Protein AF-A0A7Y6D340-F1 (afdb_monomer)

Mean predicted aligned error: 13.36 Å

pLDDT: mean 81.67, std 17.29, range [33.38, 96.62]

Secondary structure (DSSP, 8-state):
---PPPPPPPHHHHHHHHHHS---------GGGGT-B-TT-PEEPTTT--EE-GGGEEE-TTSSEEEEEHHHHHHHHHHHHH---HHHHHHHHHHTTTS-TTT-----SS---PEEEE-TTT-SSTT---STTEEEEE-HHHHHHHHHTTT-HHHHHHHHHHHHHHHHHHHHHHHTSTT-TTPPP-------S---------

Sequence (202 aa):
MHQHDPIPLCKSHTAQYNDTGAMRVIVPRYKHASLVRDADGNKQCTTCRQWLPVDKFGKGGSGGLASRCLQCANDASRARKFGITRETYDALLSLQGGVCWLCKQLPNFGRNSLSVDHDHNCCADKYKTCGGCIRGLLCGSCNLALGQFDHNPERLEAAFKYLVEGVPHILAYLQSRADVAALPTRDGDTRDLLTPFSSGDV

Solvent-accessible surface area (backbone atoms only — not comparable to full-atom values): 12437 Å² total; per-residue (Å²): 134,86,82,73,77,79,79,80,71,53,75,73,50,47,51,38,30,76,75,66,76,50,77,72,85,81,71,76,81,61,79,58,61,65,72,47,58,55,98,86,62,20,34,46,18,76,75,83,64,48,73,36,58,62,86,50,32,46,82,26,97,85,79,45,69,32,57,42,30,48,64,66,49,49,38,57,50,38,33,70,30,37,50,36,54,60,67,56,50,54,49,52,36,56,77,46,72,63,24,16,68,81,81,65,41,63,50,63,84,98,39,94,58,60,43,83,41,61,51,65,85,77,34,94,48,79,77,40,43,83,43,84,44,58,75,48,41,23,25,69,68,60,52,49,51,44,55,76,44,67,72,37,66,69,53,50,51,51,51,51,47,45,70,72,43,43,62,62,55,49,50,55,53,44,50,72,32,87,93,42,65,79,68,82,79,86,80,80,80,81,71,75,89,72,73,74,84,77,84,73,91,128

Nearest PDB structures (foldseek):
  2qnc-assembly1_B  TM=5.373E-01  e=2.291E-04  Tequatrovirus T4
  2qnf-assembly1_B  TM=5.107E-01  e=4.762E-04  Tequatrovirus T4
  5jut-assembly1_SB  TM=4.070E-01  e=6.857E+00  Saccharomyces cerevisiae
  8bsj-assembly1_SY  TM=3.766E-01  e=9.562E+00  Giardia duodenalis

Structure (mmCIF, N/CA/C/O backbone):
data_AF-A0A7Y6D340-F1
#
_entry.id   AF-A0A7Y6D340-F1
#
loop_
_atom_site.group_PDB
_atom_site.id
_atom_site.type_symbol
_atom_site.label_atom_id
_atom_site.label_alt_id
_atom_site.label_comp_id
_atom_site.label_asym_id
_atom_site.label_entity_id
_atom_site.label_seq_id
_atom_site.pdbx_PDB_ins_code
_atom_site.Cartn_x
_atom_site.Cartn_y
_atom_site.Cartn_z
_atom_site.occupancy
_atom_site.B_iso_or_equiv
_atom_site.auth_seq_id
_atom_site.auth_comp_id
_atom_site.auth_asym_id
_atom_site.auth_atom_id
_atom_site.pdbx_PDB_model_num
ATOM 1 N N . MET A 1 1 ? 56.051 8.577 -40.655 1.00 42.31 1 MET A N 1
ATOM 2 C CA . MET A 1 1 ? 55.244 8.695 -39.420 1.00 42.31 1 MET A CA 1
ATOM 3 C C . MET A 1 1 ? 54.220 9.791 -39.664 1.00 42.31 1 MET A C 1
ATOM 5 O O . MET A 1 1 ? 54.594 10.954 -39.644 1.00 42.31 1 MET A O 1
ATOM 9 N N . HIS A 1 2 ? 52.982 9.444 -40.020 1.00 46.50 2 HIS A N 1
ATOM 10 C CA . HIS A 1 2 ? 51.939 10.453 -40.220 1.00 46.50 2 HIS A CA 1
ATOM 11 C C . HIS A 1 2 ? 51.430 10.906 -38.850 1.00 46.50 2 HIS A C 1
ATOM 13 O O . HIS A 1 2 ? 50.844 10.117 -38.111 1.00 46.50 2 HIS A O 1
ATOM 19 N N . GLN A 1 3 ? 51.719 12.156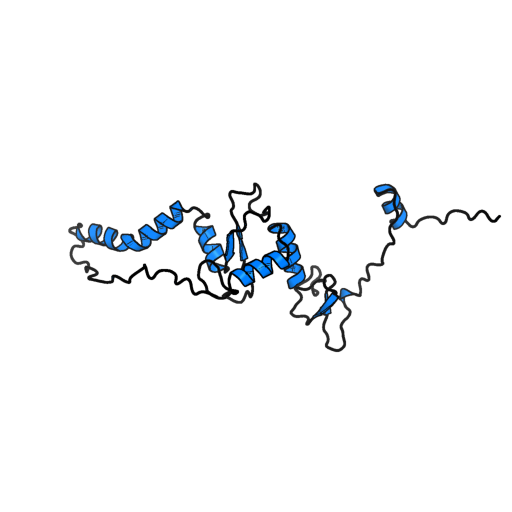 -38.491 1.00 48.75 3 GLN A N 1
ATOM 20 C CA . GLN A 1 3 ? 51.055 12.835 -37.385 1.00 48.75 3 GLN A CA 1
ATOM 21 C C . GLN A 1 3 ? 49.623 13.113 -37.841 1.00 48.75 3 GLN A C 1
ATOM 23 O O . GLN A 1 3 ? 49.405 13.875 -38.779 1.00 48.75 3 GLN A O 1
ATOM 28 N N . HIS A 1 4 ? 48.660 12.418 -37.246 1.00 49.59 4 HIS A N 1
ATOM 29 C CA . HIS A 1 4 ? 47.253 12.733 -37.439 1.00 49.59 4 HIS A CA 1
ATOM 30 C C . HIS A 1 4 ? 46.899 13.897 -36.519 1.00 49.59 4 HIS A C 1
ATOM 32 O O . HIS A 1 4 ? 47.060 13.785 -35.302 1.00 49.59 4 HIS A O 1
ATOM 38 N N . ASP A 1 5 ? 46.414 14.994 -37.097 1.00 53.62 5 ASP A N 1
ATOM 39 C CA . ASP A 1 5 ? 45.811 16.073 -36.323 1.00 53.62 5 ASP A CA 1
ATOM 40 C C . ASP A 1 5 ? 44.623 15.527 -35.511 1.00 53.62 5 ASP A C 1
ATOM 42 O O . ASP A 1 5 ? 43.840 14.713 -36.024 1.00 53.62 5 ASP A O 1
ATOM 46 N N . PRO A 1 6 ? 44.469 15.935 -34.239 1.00 64.06 6 PRO A N 1
ATOM 47 C CA . PRO A 1 6 ? 43.383 15.455 -33.404 1.00 64.06 6 PRO A CA 1
ATOM 48 C C . PRO A 1 6 ? 42.044 15.894 -33.998 1.00 64.06 6 PRO A C 1
ATOM 50 O O . PRO A 1 6 ? 41.782 17.081 -34.191 1.00 64.06 6 PRO A O 1
ATOM 53 N N . ILE A 1 7 ? 41.181 14.915 -34.275 1.00 69.88 7 ILE A N 1
ATOM 54 C CA . ILE A 1 7 ? 39.829 15.158 -34.778 1.00 69.88 7 ILE A CA 1
ATOM 55 C C . ILE A 1 7 ? 39.089 16.040 -33.756 1.00 69.88 7 ILE A C 1
ATOM 57 O O . ILE A 1 7 ? 38.980 15.648 -32.588 1.00 69.88 7 ILE A O 1
ATOM 61 N N . PRO A 1 8 ? 38.566 17.214 -34.155 1.00 75.94 8 PRO A N 1
ATOM 62 C CA . PRO A 1 8 ? 37.882 18.108 -33.233 1.00 75.94 8 PRO A CA 1
ATOM 63 C C . PRO A 1 8 ? 36.620 17.450 -32.662 1.00 75.94 8 PRO A C 1
ATOM 65 O O . PRO A 1 8 ? 35.812 16.860 -33.385 1.00 75.94 8 PRO A O 1
ATOM 68 N N . LEU A 1 9 ? 36.442 17.558 -31.341 1.00 76.31 9 LEU A N 1
ATOM 69 C CA . LEU A 1 9 ? 35.289 16.994 -30.642 1.00 76.31 9 LEU A CA 1
ATOM 70 C C . LEU A 1 9 ? 33.998 17.737 -31.010 1.00 76.31 9 LEU A C 1
ATOM 72 O O . LEU A 1 9 ? 33.969 18.960 -31.142 1.00 76.31 9 LEU A O 1
ATOM 76 N N . CYS A 1 10 ? 32.890 16.999 -31.115 1.00 78.94 10 CYS A N 1
ATOM 77 C CA . CYS A 1 10 ? 31.569 17.613 -31.219 1.00 78.94 10 CYS A CA 1
ATOM 78 C C . CYS A 1 10 ? 31.161 18.246 -29.876 1.00 78.94 10 CYS A C 1
ATOM 80 O O . CYS A 1 10 ? 31.586 17.789 -28.814 1.00 78.94 10 CYS A O 1
ATOM 82 N N . LYS A 1 11 ? 30.258 19.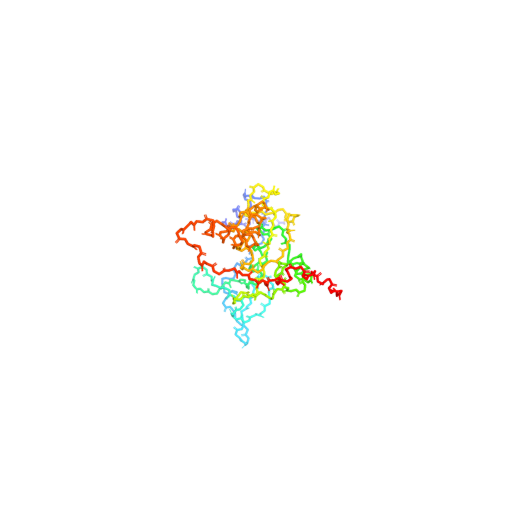239 -29.907 1.00 78.25 11 LYS A N 1
ATOM 83 C CA . LYS A 1 11 ? 29.812 19.993 -28.713 1.00 78.25 11 LYS A CA 1
ATOM 84 C C . LYS A 1 11 ? 29.424 19.097 -27.526 1.00 78.25 11 LYS A C 1
ATOM 86 O O . LYS A 1 11 ? 29.726 19.419 -26.382 1.00 78.25 11 LYS A O 1
ATOM 91 N N . SER A 1 12 ? 28.770 17.965 -27.793 1.00 72.81 12 SER A N 1
ATOM 92 C CA . SER A 1 12 ? 28.327 17.021 -26.762 1.00 72.81 12 SER A CA 1
ATOM 93 C C . SER A 1 12 ? 29.470 16.215 -26.133 1.00 72.81 12 SER A C 1
ATOM 95 O O . SER A 1 12 ? 29.398 15.916 -24.945 1.00 72.81 12 SER A O 1
ATOM 97 N N . HIS A 1 13 ? 30.519 15.878 -26.891 1.00 80.19 13 HIS A N 1
ATOM 98 C CA . HIS A 1 13 ? 31.716 15.226 -26.347 1.00 80.19 13 HIS A CA 1
ATOM 99 C C . HIS A 1 13 ? 32.632 16.230 -25.635 1.00 80.19 13 HIS A C 1
ATOM 101 O O . HIS A 1 13 ? 33.165 15.899 -24.580 1.00 80.19 13 HIS A O 1
ATOM 107 N N . THR A 1 14 ? 32.736 17.474 -26.124 1.00 82.38 14 THR A N 1
ATOM 108 C CA . THR A 1 14 ? 33.441 18.561 -25.419 1.00 82.38 14 THR A CA 1
ATOM 109 C C . THR A 1 14 ? 32.833 18.814 -24.039 1.00 82.38 14 THR A C 1
ATOM 111 O O . THR A 1 14 ? 33.558 18.902 -23.054 1.00 82.38 14 THR A O 1
ATOM 114 N N . ALA A 1 15 ? 31.500 18.865 -23.941 1.00 78.94 15 ALA A N 1
ATOM 115 C CA . ALA A 1 15 ? 30.812 19.047 -22.665 1.00 78.94 15 ALA A CA 1
ATOM 116 C C . ALA A 1 15 ? 31.077 17.895 -21.676 1.00 78.94 15 ALA A C 1
ATOM 118 O O . ALA A 1 15 ? 31.346 18.152 -20.510 1.00 78.94 15 ALA A O 1
ATOM 119 N N . GLN A 1 16 ? 31.060 16.636 -22.135 1.00 76.94 16 GLN A N 1
ATOM 120 C CA . GLN A 1 16 ? 31.371 15.479 -21.279 1.00 76.94 16 GLN A CA 1
ATOM 121 C C . GLN A 1 16 ? 32.813 15.490 -20.771 1.00 76.94 16 GLN A C 1
ATOM 123 O O . GLN A 1 16 ? 33.061 15.194 -19.601 1.00 76.94 16 GLN A O 1
ATOM 128 N N . TYR A 1 17 ? 33.753 15.828 -21.655 1.00 79.75 17 TYR A N 1
ATOM 129 C CA . TYR A 1 17 ? 35.166 15.898 -21.312 1.00 79.75 17 TYR A CA 1
ATOM 130 C C . TYR A 1 17 ? 35.438 17.001 -20.284 1.00 79.75 17 TYR A C 1
ATOM 132 O O . TYR A 1 17 ? 36.124 16.753 -19.298 1.00 79.75 17 TYR A O 1
ATOM 140 N N . ASN A 1 18 ? 34.838 18.180 -20.460 1.00 81.50 18 ASN A N 1
ATOM 141 C CA . ASN A 1 18 ? 35.004 19.299 -19.530 1.00 81.50 18 ASN A CA 1
ATOM 142 C C . ASN A 1 18 ? 34.413 19.020 -18.139 1.00 81.50 18 ASN A C 1
ATOM 144 O O . ASN A 1 18 ? 34.919 19.546 -17.155 1.00 81.50 18 ASN A O 1
ATOM 148 N N . ASP A 1 19 ? 33.353 18.214 -18.060 1.00 72.94 19 ASP A N 1
ATOM 149 C CA . ASP A 1 19 ? 32.649 17.928 -16.805 1.00 72.94 19 ASP A CA 1
ATOM 150 C C . ASP A 1 19 ? 33.276 16.760 -16.021 1.00 72.94 19 ASP A C 1
ATOM 15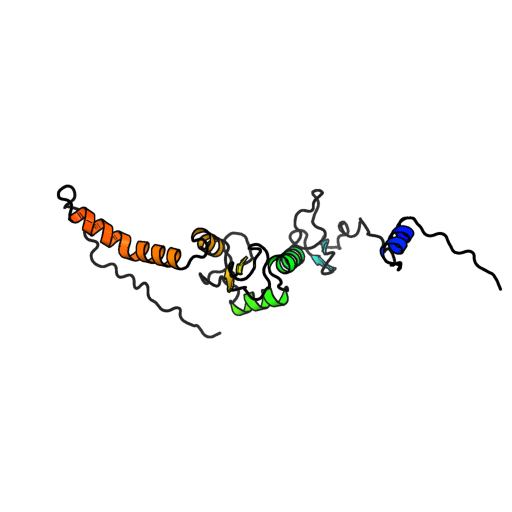2 O O . ASP A 1 19 ? 33.278 16.750 -14.795 1.00 72.94 19 ASP A O 1
ATOM 156 N N . THR A 1 20 ? 33.830 15.757 -16.715 1.00 75.75 20 THR A N 1
ATOM 157 C CA . THR A 1 20 ? 34.248 14.493 -16.072 1.00 75.75 20 THR A CA 1
ATOM 158 C C . THR A 1 20 ? 35.662 14.024 -16.411 1.00 75.75 20 THR A C 1
ATOM 160 O O . THR A 1 20 ? 36.100 12.999 -15.892 1.00 75.75 20 THR A O 1
ATOM 163 N N . GLY A 1 21 ? 36.377 14.716 -17.304 1.00 79.12 21 GLY A N 1
ATOM 164 C CA . GLY A 1 21 ? 37.696 14.304 -17.801 1.00 79.12 21 GLY A CA 1
ATOM 165 C C . GLY A 1 21 ? 37.688 13.033 -18.663 1.00 79.12 21 GLY A C 1
ATOM 166 O O . GLY A 1 21 ? 38.733 12.619 -19.160 1.00 79.12 21 GLY A O 1
ATOM 167 N N . ALA A 1 22 ? 36.524 12.410 -18.869 1.00 73.44 22 ALA A N 1
ATOM 168 C CA . ALA A 1 22 ? 36.370 11.168 -19.611 1.00 73.44 22 ALA A CA 1
ATOM 169 C C . ALA A 1 22 ? 35.216 11.276 -20.612 1.00 73.44 22 ALA A C 1
ATOM 171 O O . ALA A 1 22 ? 34.107 11.692 -20.284 1.00 73.44 22 ALA A O 1
ATOM 172 N N . MET A 1 23 ? 35.458 10.855 -21.852 1.00 74.75 23 MET A N 1
ATOM 173 C CA . MET A 1 23 ? 34.407 10.766 -22.863 1.00 74.75 23 MET A CA 1
ATOM 174 C C . MET A 1 23 ? 33.753 9.392 -22.812 1.00 74.75 23 MET A C 1
ATOM 176 O O . MET A 1 23 ? 34.432 8.366 -22.795 1.00 74.75 23 MET A O 1
ATOM 180 N N . ARG A 1 24 ? 32.421 9.362 -22.826 1.00 73.06 24 ARG A N 1
ATOM 181 C CA . ARG A 1 24 ? 31.653 8.127 -22.990 1.00 73.06 24 ARG A CA 1
ATOM 182 C C . ARG A 1 24 ? 31.045 8.117 -24.382 1.00 73.06 24 ARG A C 1
ATOM 184 O O . ARG A 1 24 ? 30.676 9.161 -24.916 1.00 73.06 24 ARG A O 1
ATOM 191 N N . VAL A 1 25 ? 30.902 6.926 -24.959 1.00 72.62 25 VAL A N 1
ATOM 192 C CA . VAL A 1 25 ? 30.186 6.762 -26.227 1.00 72.62 25 VAL A CA 1
ATOM 193 C C . VAL A 1 25 ? 28.770 7.308 -26.047 1.00 72.62 25 VAL A C 1
ATOM 195 O O . VAL A 1 25 ? 27.994 6.788 -25.241 1.00 72.62 25 VAL A O 1
ATOM 198 N N . ILE A 1 26 ? 28.425 8.360 -26.794 1.00 64.19 26 ILE A N 1
ATOM 199 C CA . ILE A 1 26 ? 27.040 8.816 -26.886 1.00 64.19 26 ILE A CA 1
ATOM 200 C C . ILE A 1 26 ? 26.282 7.754 -27.670 1.00 64.19 26 ILE A C 1
ATOM 202 O O . ILE A 1 26 ? 26.289 7.737 -28.898 1.00 64.19 26 ILE A O 1
ATOM 206 N N . VAL A 1 27 ? 25.616 6.857 -26.949 1.00 57.75 27 VAL A N 1
ATOM 207 C CA . VAL A 1 27 ? 24.646 5.952 -27.557 1.00 57.75 27 VAL A CA 1
ATOM 208 C C . VAL A 1 27 ? 23.474 6.824 -28.015 1.00 57.75 27 VAL A C 1
ATOM 210 O O . VAL A 1 27 ? 22.870 7.494 -27.166 1.00 57.75 27 VAL A O 1
ATOM 213 N N . PRO A 1 28 ? 23.146 6.881 -29.322 1.00 53.62 28 PRO A N 1
ATOM 214 C CA . PRO A 1 28 ? 22.028 7.680 -29.791 1.00 53.62 28 PRO A CA 1
ATOM 215 C C . PRO A 1 28 ? 20.782 7.290 -29.002 1.00 53.62 28 PRO A C 1
ATOM 217 O O . PRO A 1 28 ? 20.384 6.123 -28.979 1.00 53.62 28 PRO A O 1
ATOM 220 N N . ARG A 1 29 ? 20.147 8.259 -28.335 1.00 52.31 29 ARG A N 1
ATOM 221 C CA . ARG A 1 29 ? 18.792 8.049 -27.825 1.00 52.31 29 ARG A CA 1
ATOM 222 C C . ARG A 1 29 ? 17.899 7.887 -29.047 1.00 52.31 29 ARG A C 1
ATOM 224 O O . ARG A 1 29 ? 17.456 8.878 -29.623 1.00 52.31 29 ARG A O 1
ATOM 231 N N . TYR A 1 30 ? 17.649 6.645 -29.453 1.00 50.03 30 TYR A N 1
ATOM 232 C CA . TYR A 1 30 ? 16.683 6.334 -30.497 1.00 50.03 30 TYR A CA 1
ATOM 233 C C . TYR A 1 30 ? 15.303 6.778 -30.012 1.00 50.03 30 TYR A C 1
ATOM 235 O O . TYR A 1 30 ? 14.603 6.039 -29.319 1.00 50.03 30 TYR A O 1
ATOM 243 N N . LYS A 1 31 ? 14.904 8.004 -30.378 1.00 51.41 31 LYS A N 1
ATOM 244 C CA . LYS A 1 31 ? 13.569 8.557 -30.092 1.00 51.41 31 LYS A CA 1
ATOM 245 C C . LYS A 1 31 ? 12.463 7.577 -30.525 1.00 51.41 31 LYS A C 1
ATOM 247 O O . LYS A 1 31 ? 11.437 7.467 -29.857 1.00 51.41 31 LYS A O 1
ATOM 252 N N . HIS A 1 32 ? 12.727 6.790 -31.572 1.00 55.00 32 HIS A N 1
ATOM 253 C CA . HIS A 1 32 ? 11.804 5.817 -32.151 1.00 55.00 32 HIS A CA 1
ATOM 254 C C . HIS A 1 32 ? 11.701 4.477 -31.413 1.00 55.00 32 HIS A C 1
ATOM 256 O O . HIS A 1 32 ? 10.689 3.811 -31.588 1.00 55.00 32 HIS A O 1
ATOM 262 N N . ALA A 1 33 ? 12.646 4.089 -30.542 1.00 57.56 33 ALA A N 1
ATOM 263 C CA . ALA A 1 33 ? 12.583 2.800 -29.827 1.00 57.56 33 ALA A CA 1
ATOM 264 C C . ALA A 1 33 ? 11.314 2.667 -28.961 1.00 57.56 33 ALA A C 1
ATOM 266 O O . ALA A 1 33 ? 10.818 1.576 -28.701 1.00 57.56 33 ALA A O 1
ATOM 267 N N . SER A 1 34 ? 10.741 3.801 -28.545 1.00 64.50 34 SER A N 1
ATOM 268 C CA . SER A 1 34 ? 9.476 3.833 -27.813 1.00 64.50 34 SER A CA 1
ATOM 269 C C . SER A 1 34 ? 8.233 3.600 -28.695 1.00 64.50 34 SER A C 1
ATOM 271 O O . SER A 1 34 ? 7.196 3.173 -28.173 1.00 64.50 34 SER A O 1
ATOM 273 N N . LEU A 1 35 ? 8.335 3.840 -30.006 1.00 72.38 35 LEU A N 1
ATOM 274 C CA . LEU A 1 35 ? 7.263 3.707 -30.997 1.00 72.38 35 LEU A CA 1
ATOM 275 C C . LEU A 1 35 ? 7.241 2.334 -31.676 1.00 72.38 35 LEU A C 1
ATOM 277 O O . LEU A 1 35 ? 6.193 1.945 -32.177 1.00 72.38 35 LEU A O 1
ATOM 281 N N . VAL A 1 36 ? 8.350 1.591 -31.643 1.00 79.62 36 VAL A N 1
ATOM 282 C CA . VAL A 1 36 ? 8.416 0.239 -32.217 1.00 79.62 36 VAL A CA 1
ATOM 283 C C . VAL A 1 36 ? 7.408 -0.685 -31.526 1.00 79.62 36 VAL A C 1
ATOM 285 O O . VAL A 1 36 ? 7.195 -0.596 -30.307 1.00 79.62 36 VAL A O 1
ATOM 288 N N . ARG A 1 37 ? 6.771 -1.542 -32.326 1.00 90.38 37 ARG A N 1
ATOM 289 C CA . ARG A 1 37 ? 5.880 -2.623 -31.904 1.00 90.38 37 ARG A CA 1
ATOM 290 C C . ARG A 1 37 ? 6.337 -3.937 -32.536 1.00 90.38 37 ARG A C 1
ATOM 292 O O . ARG A 1 37 ? 6.946 -3.893 -33.604 1.00 90.38 37 ARG A O 1
ATOM 299 N N . ASP A 1 38 ? 6.094 -5.058 -31.865 1.00 92.12 38 ASP A N 1
ATOM 300 C CA . ASP A 1 38 ? 6.291 -6.385 -32.459 1.00 92.12 38 ASP A CA 1
ATOM 301 C C . ASP A 1 38 ? 5.096 -6.774 -33.353 1.00 92.12 38 ASP A C 1
ATOM 303 O O . ASP A 1 38 ? 4.197 -5.962 -33.592 1.00 92.12 38 ASP A O 1
ATOM 307 N N . ALA A 1 39 ? 5.105 -8.007 -33.867 1.00 93.56 39 ALA A N 1
ATOM 308 C CA . ALA A 1 39 ? 4.052 -8.530 -34.739 1.00 93.56 39 ALA A CA 1
ATOM 309 C C . ALA A 1 39 ? 2.663 -8.537 -34.074 1.00 93.56 39 ALA A C 1
ATOM 311 O O . ALA A 1 39 ? 1.659 -8.361 -34.761 1.00 93.56 39 ALA A O 1
ATOM 312 N N . ASP A 1 40 ? 2.615 -8.664 -32.747 1.00 93.62 40 ASP A N 1
ATOM 313 C CA . ASP A 1 40 ? 1.382 -8.714 -31.959 1.00 93.62 40 ASP A CA 1
ATOM 314 C C . ASP A 1 40 ? 0.928 -7.317 -31.494 1.00 93.62 40 ASP A C 1
ATOM 316 O O . ASP A 1 40 ? -0.049 -7.170 -30.758 1.00 93.62 40 ASP A O 1
ATOM 320 N N . GLY A 1 41 ? 1.638 -6.258 -31.898 1.00 92.81 41 GLY A N 1
ATOM 321 C CA . GLY A 1 41 ? 1.348 -4.890 -31.474 1.00 92.81 41 GLY A CA 1
ATOM 322 C C . GLY A 1 41 ? 1.806 -4.575 -30.046 1.00 92.81 41 GLY A C 1
ATOM 323 O O . GLY A 1 41 ? 1.466 -3.514 -29.509 1.00 92.81 41 GLY A O 1
ATOM 324 N N . ASN A 1 42 ? 2.602 -5.445 -29.423 1.00 94.94 42 ASN A N 1
ATOM 325 C CA . ASN A 1 42 ? 3.168 -5.204 -28.106 1.00 94.94 42 ASN A CA 1
ATOM 326 C C . ASN A 1 42 ? 4.239 -4.124 -28.171 1.00 94.94 42 ASN A C 1
ATOM 328 O O . ASN A 1 42 ? 4.948 -3.937 -29.160 1.00 94.94 42 ASN A O 1
ATOM 332 N N . LYS A 1 43 ? 4.403 -3.414 -27.061 1.00 93.56 43 LYS A N 1
ATOM 333 C CA . LYS A 1 43 ? 5.431 -2.396 -26.896 1.00 93.56 43 LYS A CA 1
ATOM 334 C C . LYS A 1 43 ? 6.599 -2.956 -26.088 1.00 93.56 43 LYS A C 1
ATOM 336 O O . LYS A 1 43 ? 6.401 -3.571 -25.043 1.00 93.56 43 LYS A O 1
ATOM 341 N N . GLN A 1 44 ? 7.830 -2.654 -26.504 1.00 93.75 44 GLN A N 1
ATOM 342 C CA . GLN A 1 44 ? 9.010 -2.988 -25.709 1.00 93.75 44 GLN A CA 1
ATOM 343 C C . GLN A 1 44 ? 9.211 -2.000 -24.549 1.00 93.75 44 GLN A C 1
ATOM 345 O O . GLN A 1 44 ? 9.184 -0.773 -24.729 1.00 93.75 44 GLN A O 1
ATOM 350 N N . CYS A 1 45 ? 9.442 -2.537 -23.351 1.00 92.56 45 CYS A N 1
ATOM 351 C CA . CYS A 1 45 ? 9.834 -1.769 -22.172 1.00 92.56 45 CYS A CA 1
ATOM 352 C C . CYS A 1 45 ? 11.316 -1.376 -22.238 1.00 92.56 45 CYS A C 1
ATOM 354 O O . CYS A 1 45 ? 12.181 -2.234 -22.371 1.00 92.56 45 CYS A O 1
ATOM 356 N N . THR A 1 46 ? 11.649 -0.095 -22.044 1.00 90.88 46 THR A N 1
ATOM 357 C CA . THR A 1 46 ? 13.054 0.366 -22.087 1.00 90.88 46 THR A CA 1
ATOM 358 C C . THR A 1 46 ? 13.902 -0.060 -20.883 1.00 90.88 46 THR A C 1
ATOM 360 O O . THR A 1 46 ? 15.102 0.195 -20.872 1.00 90.88 46 THR A O 1
ATOM 363 N N . THR A 1 47 ? 13.292 -0.659 -19.856 1.00 90.88 47 THR A N 1
ATOM 364 C CA . THR A 1 47 ? 13.985 -1.132 -18.646 1.00 90.88 47 THR A CA 1
ATOM 365 C C . THR A 1 47 ? 14.210 -2.642 -18.697 1.00 90.88 47 THR A C 1
ATOM 367 O O . THR A 1 47 ? 15.353 -3.067 -18.806 1.00 90.88 47 THR A O 1
ATOM 370 N N . CYS A 1 48 ? 13.146 -3.455 -18.679 1.00 92.19 48 CYS A N 1
ATOM 371 C CA . CYS A 1 48 ? 13.270 -4.921 -18.706 1.00 92.19 48 CYS A CA 1
ATOM 372 C C . CYS A 1 48 ? 13.427 -5.516 -20.115 1.00 92.19 48 CYS A C 1
ATOM 374 O O . CYS A 1 48 ? 13.663 -6.712 -20.236 1.00 92.19 48 CYS A O 1
ATOM 376 N N . ARG A 1 49 ? 13.282 -4.710 -21.179 1.00 92.62 49 ARG A N 1
ATOM 377 C CA . ARG A 1 49 ? 13.384 -5.117 -22.597 1.00 92.62 49 ARG A CA 1
ATOM 378 C C . ARG A 1 49 ? 12.374 -6.173 -23.062 1.00 92.62 49 ARG A C 1
ATOM 380 O O . ARG A 1 49 ? 12.460 -6.620 -24.202 1.00 92.62 49 ARG A O 1
ATOM 387 N N . GLN A 1 50 ? 11.390 -6.512 -22.233 1.00 93.25 50 GLN A N 1
ATOM 388 C CA . GLN A 1 50 ? 10.282 -7.383 -22.615 1.00 93.25 50 GLN A CA 1
ATOM 389 C C . GLN A 1 50 ? 9.310 -6.653 -23.544 1.00 93.25 50 GLN A C 1
ATOM 391 O O . GLN A 1 50 ? 9.033 -5.460 -23.355 1.00 93.25 50 GLN A O 1
ATOM 396 N N . TRP A 1 51 ? 8.789 -7.392 -24.520 1.00 95.31 51 TRP A N 1
ATOM 397 C CA . TRP A 1 51 ? 7.630 -7.010 -25.318 1.00 95.31 51 TRP A CA 1
ATOM 398 C C . TRP A 1 51 ? 6.376 -7.326 -24.512 1.00 95.31 51 TRP A C 1
ATOM 400 O O . TRP A 1 51 ? 6.186 -8.459 -24.080 1.00 95.31 51 TRP A O 1
ATOM 410 N N . LEU A 1 52 ? 5.578 -6.302 -24.223 1.00 94.88 52 LEU A N 1
ATOM 411 C CA . LEU A 1 52 ? 4.390 -6.421 -23.385 1.00 94.88 52 LEU A CA 1
ATOM 412 C C . LEU A 1 52 ? 3.199 -5.725 -24.047 1.00 94.88 52 LEU A C 1
ATOM 414 O O . LEU A 1 52 ? 3.396 -4.713 -24.737 1.00 94.88 52 LEU A O 1
ATOM 418 N N . PRO A 1 53 ? 1.968 -6.192 -23.788 1.00 95.50 53 PRO A N 1
ATOM 419 C CA . PRO A 1 53 ? 0.784 -5.514 -24.281 1.00 95.50 53 PRO A CA 1
ATOM 420 C C . PRO A 1 53 ? 0.733 -4.064 -23.794 1.00 95.50 53 PRO A C 1
ATOM 422 O O . PRO A 1 53 ? 1.258 -3.705 -22.734 1.00 95.50 53 PRO A O 1
ATOM 425 N N . VAL A 1 54 ? 0.107 -3.200 -24.592 1.00 92.94 54 VAL A N 1
ATOM 426 C CA . VAL A 1 54 ? 0.078 -1.750 -24.343 1.00 92.94 54 VAL A CA 1
ATOM 427 C C . VAL A 1 54 ? -0.601 -1.368 -23.021 1.00 92.94 54 VAL A C 1
ATOM 429 O O . VAL A 1 54 ? -0.274 -0.323 -22.463 1.00 92.94 54 VAL A O 1
ATOM 432 N N . ASP A 1 55 ? -1.472 -2.226 -22.477 1.00 92.94 55 ASP A N 1
ATOM 433 C CA . ASP A 1 55 ? -2.127 -2.052 -21.169 1.00 92.94 55 ASP A CA 1
ATOM 434 C C . ASP A 1 55 ? -1.143 -2.144 -19.984 1.00 92.94 55 ASP A C 1
ATOM 436 O O . ASP A 1 55 ? -1.421 -1.644 -18.893 1.00 92.94 55 ASP A O 1
ATOM 440 N N . LYS A 1 56 ? 0.044 -2.731 -20.193 1.00 94.69 56 LYS A N 1
ATOM 441 C CA . LYS A 1 56 ? 1.124 -2.793 -19.199 1.00 94.69 56 LYS A CA 1
ATOM 442 C C . LYS A 1 56 ? 1.958 -1.519 -19.161 1.00 94.69 56 LYS A C 1
ATOM 444 O O . LYS A 1 56 ? 2.970 -1.482 -18.461 1.00 94.69 56 LYS A O 1
ATOM 449 N N . PHE A 1 57 ? 1.559 -0.471 -19.876 1.00 93.56 57 PHE A N 1
ATOM 450 C CA . PHE A 1 57 ? 2.228 0.825 -19.897 1.00 93.56 57 PHE A CA 1
ATOM 451 C C . PHE A 1 57 ? 1.278 1.924 -19.419 1.00 93.56 57 PHE A C 1
ATOM 453 O O . PHE A 1 57 ? 0.127 2.007 -19.830 1.00 93.56 57 PHE A O 1
ATOM 460 N N . GLY A 1 58 ? 1.778 2.800 -18.546 1.00 91.50 58 GLY A N 1
ATOM 461 C CA . GLY A 1 58 ? 1.037 3.986 -18.115 1.00 91.50 58 GLY A CA 1
ATOM 462 C C . GLY A 1 58 ? 1.054 5.100 -19.165 1.00 91.50 58 GLY A C 1
ATOM 463 O O . GLY A 1 58 ? 1.678 4.982 -20.220 1.00 91.50 58 GLY A O 1
ATOM 464 N N . LYS A 1 59 ? 0.426 6.231 -18.840 1.00 91.12 59 LYS A N 1
ATOM 465 C CA . LYS A 1 59 ? 0.505 7.451 -19.656 1.00 91.12 59 LYS A CA 1
ATOM 466 C C . LYS A 1 59 ? 1.887 8.104 -19.521 1.00 91.12 59 LYS A C 1
ATOM 468 O O . LYS A 1 59 ? 2.424 8.229 -18.423 1.00 91.12 59 LYS A O 1
ATOM 473 N N . GLY A 1 60 ? 2.463 8.508 -20.646 1.00 86.69 60 GLY A N 1
ATOM 474 C CA . GLY A 1 60 ? 3.686 9.297 -20.755 1.00 86.69 60 GLY A CA 1
ATOM 475 C C . GLY A 1 60 ? 3.403 10.803 -20.784 1.00 86.69 60 GLY A C 1
ATOM 476 O O . GLY A 1 60 ? 2.273 11.235 -20.997 1.00 86.69 60 GLY A O 1
ATOM 477 N N . GLY A 1 61 ? 4.448 11.614 -20.589 1.00 79.19 61 GLY A N 1
ATOM 478 C CA . GLY A 1 61 ? 4.323 13.073 -20.437 1.00 79.19 61 GLY A CA 1
ATOM 479 C C . GLY A 1 61 ? 3.836 13.834 -21.677 1.00 79.19 61 GLY A C 1
ATOM 480 O O . GLY A 1 61 ? 3.340 14.943 -21.543 1.00 79.19 61 GLY A O 1
ATOM 481 N N . SER A 1 62 ? 3.934 13.244 -22.870 1.00 79.38 62 SER A N 1
ATOM 482 C CA . SER A 1 62 ? 3.475 13.834 -24.138 1.00 79.38 62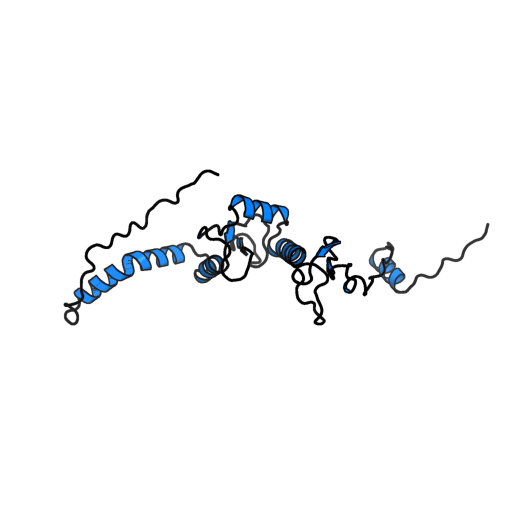 SER A CA 1
ATOM 483 C C . SER A 1 62 ? 2.157 13.229 -24.641 1.00 79.38 62 SER A C 1
ATOM 485 O O . SER A 1 62 ? 1.904 13.217 -25.841 1.00 79.38 62 SER A O 1
ATOM 487 N N . GLY A 1 63 ? 1.356 12.632 -23.751 1.00 77.69 63 GLY A N 1
ATOM 488 C CA . GLY A 1 63 ? 0.077 11.994 -24.092 1.00 77.69 63 GLY A CA 1
ATOM 489 C C . GLY A 1 63 ? 0.182 10.579 -24.683 1.00 77.69 63 GLY A C 1
ATOM 490 O O . GLY A 1 63 ? -0.821 9.875 -24.738 1.00 77.69 63 GLY A O 1
ATOM 491 N N . GLY A 1 64 ? 1.382 10.131 -25.072 1.00 87.25 64 GLY A N 1
ATOM 492 C CA . GLY A 1 64 ? 1.647 8.754 -25.514 1.00 87.25 64 GLY A CA 1
ATOM 493 C C . GLY A 1 64 ? 1.808 7.754 -24.360 1.00 87.25 64 GLY A C 1
ATOM 494 O O . GLY A 1 64 ? 1.643 8.102 -23.195 1.00 87.25 64 GLY A O 1
ATOM 495 N N . LEU A 1 65 ? 2.176 6.506 -24.665 1.00 90.12 65 LEU A N 1
ATOM 496 C CA . LEU A 1 65 ? 2.510 5.497 -23.646 1.00 90.12 65 LEU A CA 1
ATOM 497 C C . LEU A 1 65 ? 3.870 5.781 -22.994 1.00 90.12 65 LEU A C 1
ATOM 499 O O . LEU A 1 65 ? 4.802 6.268 -23.639 1.00 90.12 65 LEU A O 1
ATOM 503 N N . ALA A 1 66 ? 4.006 5.427 -21.718 1.00 90.62 66 ALA A N 1
ATOM 504 C CA . ALA A 1 66 ? 5.265 5.502 -20.989 1.00 90.62 66 ALA A CA 1
ATOM 505 C C . ALA A 1 66 ? 6.362 4.651 -21.660 1.00 90.62 66 ALA A C 1
ATOM 507 O O . ALA A 1 66 ? 6.099 3.627 -22.292 1.00 90.62 66 ALA A O 1
ATOM 508 N N . SER A 1 67 ? 7.626 5.056 -21.505 1.00 91.12 67 SER A N 1
ATOM 509 C CA . SER A 1 67 ? 8.772 4.331 -22.077 1.00 91.12 67 SER A CA 1
ATOM 510 C C . SER A 1 67 ? 9.007 2.963 -21.427 1.00 91.12 67 SER A C 1
ATOM 512 O O . SER A 1 67 ? 9.471 2.028 -22.078 1.00 91.12 67 SER A O 1
ATOM 514 N N . ARG A 1 68 ? 8.649 2.839 -20.151 1.00 92.12 68 ARG A N 1
ATOM 515 C CA . ARG A 1 68 ? 8.817 1.648 -19.317 1.00 92.12 68 ARG A CA 1
ATOM 516 C C . ARG A 1 68 ? 7.460 1.117 -18.860 1.00 92.12 68 ARG A C 1
ATOM 518 O O . ARG A 1 68 ? 6.521 1.898 -18.710 1.00 92.12 68 ARG A O 1
ATOM 525 N N .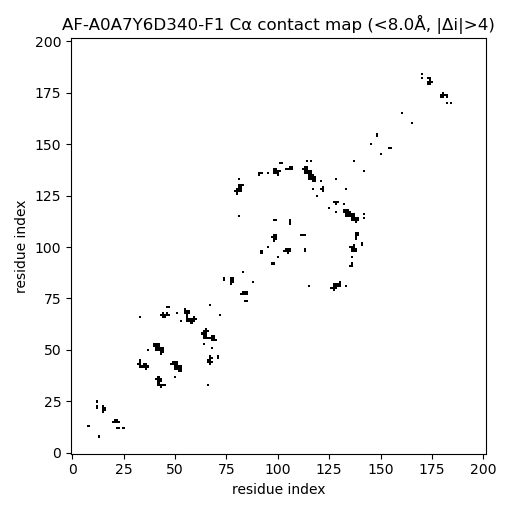 CYS A 1 69 ? 7.369 -0.193 -18.643 1.00 93.62 69 CYS A N 1
ATOM 526 C CA . CYS A 1 69 ? 6.143 -0.836 -18.174 1.00 93.62 69 CYS A CA 1
ATOM 527 C C . CYS A 1 69 ? 5.789 -0.402 -16.740 1.00 93.62 69 CYS A C 1
ATOM 529 O O . CYS A 1 69 ? 6.642 0.090 -15.997 1.00 93.62 69 CYS A O 1
ATOM 531 N N . LEU A 1 70 ? 4.530 -0.607 -16.346 1.00 91.81 70 LEU A N 1
ATOM 532 C CA . LEU A 1 70 ? 3.990 -0.288 -15.021 1.00 91.81 70 LEU A CA 1
ATOM 533 C C . LEU A 1 70 ? 4.767 -0.983 -13.894 1.00 91.81 70 LEU A C 1
ATOM 535 O O . LEU A 1 70 ? 5.002 -0.371 -12.858 1.00 91.81 70 LEU A O 1
ATOM 539 N N . GLN A 1 71 ? 5.224 -2.221 -14.102 1.00 91.75 71 GLN A N 1
ATOM 540 C CA . GLN A 1 71 ? 6.003 -2.961 -13.106 1.00 91.75 71 GLN A CA 1
ATOM 541 C C . GLN A 1 71 ? 7.351 -2.289 -12.839 1.00 91.75 71 GLN A C 1
ATOM 543 O O . GLN A 1 71 ? 7.579 -1.812 -11.730 1.00 91.75 71 GLN A O 1
ATOM 548 N N . CYS A 1 72 ? 8.187 -2.119 -13.872 1.00 93.88 72 CYS A N 1
ATOM 549 C CA . CYS A 1 72 ? 9.438 -1.370 -13.733 1.00 93.88 72 CYS A CA 1
ATOM 550 C C . CYS A 1 72 ? 9.177 0.049 -13.204 1.00 93.88 72 CYS A C 1
ATOM 552 O O . CYS A 1 72 ? 10.015 0.619 -12.497 1.00 93.88 72 CYS A O 1
ATOM 554 N N . ALA A 1 73 ? 8.018 0.633 -13.543 1.00 93.19 73 ALA A N 1
ATOM 555 C CA . ALA A 1 73 ? 7.588 1.914 -13.014 1.00 93.19 73 ALA A CA 1
ATOM 556 C C . ALA A 1 73 ? 7.459 1.936 -11.496 1.00 93.19 73 ALA A C 1
ATOM 558 O O . ALA A 1 73 ? 8.084 2.782 -10.842 1.00 93.19 73 ALA A O 1
ATOM 559 N N . ASN A 1 74 ? 6.707 0.974 -10.979 1.00 91.88 74 ASN A N 1
ATOM 560 C CA . ASN A 1 74 ? 6.457 0.771 -9.565 1.00 91.88 74 ASN A CA 1
ATOM 561 C C . ASN A 1 74 ? 7.734 0.387 -8.819 1.00 91.88 74 ASN A C 1
ATOM 563 O O . ASN A 1 74 ? 8.004 0.986 -7.785 1.00 91.88 74 ASN A O 1
ATOM 567 N N . ASP A 1 75 ? 8.564 -0.502 -9.364 1.00 93.44 75 ASP A N 1
ATOM 568 C CA . ASP A 1 75 ? 9.809 -0.941 -8.720 1.00 93.44 75 ASP A CA 1
ATOM 569 C C . ASP A 1 75 ? 10.776 0.224 -8.509 1.00 93.44 75 ASP A C 1
ATOM 571 O O . ASP A 1 75 ? 11.265 0.437 -7.404 1.00 93.44 75 ASP A O 1
ATOM 575 N N . ALA A 1 76 ? 10.964 1.074 -9.524 1.00 93.25 76 ALA A N 1
ATOM 576 C CA . ALA A 1 76 ? 11.781 2.277 -9.366 1.00 93.25 76 ALA A CA 1
ATOM 577 C C . ALA A 1 76 ? 11.178 3.266 -8.350 1.00 93.25 76 ALA A C 1
ATOM 579 O O . ALA A 1 76 ? 11.907 3.960 -7.641 1.00 93.25 76 ALA A O 1
ATOM 580 N N . SER A 1 77 ? 9.844 3.354 -8.270 1.00 93.12 77 SER A N 1
ATOM 581 C CA . SER A 1 77 ? 9.189 4.167 -7.242 1.00 93.12 77 SER A CA 1
ATOM 582 C C . SER A 1 77 ? 9.399 3.581 -5.846 1.00 93.12 77 SER A C 1
ATOM 584 O O . SER A 1 77 ? 9.605 4.353 -4.912 1.00 93.12 77 SER A O 1
ATOM 586 N N . ARG A 1 78 ? 9.344 2.253 -5.694 1.00 94.50 78 ARG A N 1
ATOM 587 C CA . ARG A 1 78 ? 9.569 1.562 -4.422 1.00 94.50 78 ARG A CA 1
ATOM 588 C C . ARG A 1 78 ? 11.015 1.690 -3.972 1.00 94.50 78 ARG A C 1
ATOM 590 O O . ARG A 1 78 ? 11.231 2.094 -2.842 1.00 94.50 78 ARG A O 1
ATOM 597 N N . ALA A 1 79 ? 11.984 1.501 -4.860 1.00 94.50 79 ALA A N 1
ATOM 598 C CA . ALA A 1 79 ? 13.393 1.723 -4.544 1.00 94.50 79 ALA A CA 1
ATOM 599 C C . ALA A 1 79 ? 13.642 3.154 -4.041 1.00 94.50 79 ALA A C 1
ATOM 601 O O . ALA A 1 79 ? 14.299 3.361 -3.028 1.00 94.50 79 ALA A O 1
ATOM 602 N N . ARG A 1 80 ? 13.049 4.159 -4.700 1.00 93.88 80 ARG A N 1
ATOM 603 C CA . ARG A 1 80 ? 13.234 5.569 -4.324 1.00 93.88 80 ARG A CA 1
ATOM 604 C C . ARG A 1 80 ? 12.521 5.976 -3.032 1.00 93.88 80 ARG A C 1
ATOM 606 O O . ARG A 1 80 ? 13.029 6.839 -2.323 1.00 93.88 80 ARG A O 1
ATOM 613 N N . LYS A 1 81 ? 11.310 5.467 -2.792 1.00 94.38 81 LYS A N 1
ATOM 614 C CA . LYS A 1 81 ? 10.489 5.846 -1.627 1.00 94.38 81 LYS A CA 1
ATOM 615 C C . LYS A 1 81 ? 10.751 4.960 -0.423 1.00 94.38 81 LYS A C 1
ATOM 617 O O . LYS A 1 81 ? 10.730 5.443 0.693 1.00 94.38 81 LYS A O 1
ATOM 622 N N . PHE A 1 82 ? 10.972 3.678 -0.650 1.00 95.06 82 PHE A N 1
ATOM 623 C CA . PHE A 1 82 ? 11.016 2.689 0.413 1.00 95.06 82 PHE A CA 1
ATOM 624 C C . PHE A 1 82 ? 12.399 2.057 0.602 1.00 95.06 82 PHE A C 1
ATOM 626 O O . PHE A 1 82 ? 12.600 1.313 1.552 1.00 95.06 82 PHE A O 1
ATOM 633 N N . GLY A 1 83 ? 13.358 2.324 -0.291 1.00 94.69 83 GLY A N 1
ATOM 634 C CA . GLY A 1 83 ? 14.697 1.739 -0.200 1.00 94.69 83 GLY A CA 1
ATOM 635 C C . GLY A 1 83 ? 14.741 0.232 -0.468 1.00 94.69 83 GLY A C 1
ATOM 636 O O . GLY A 1 83 ? 15.741 -0.401 -0.154 1.00 94.69 83 GLY A O 1
ATOM 637 N N . ILE A 1 84 ? 13.681 -0.352 -1.042 1.00 95.00 84 ILE A N 1
ATOM 638 C CA . ILE A 1 84 ? 13.590 -1.797 -1.301 1.00 95.00 84 ILE A CA 1
ATOM 639 C C . ILE A 1 84 ? 13.694 -2.144 -2.776 1.00 95.00 84 ILE A C 1
ATOM 641 O O . ILE A 1 84 ? 13.248 -1.389 -3.648 1.00 95.00 84 ILE A O 1
ATOM 645 N N . THR A 1 85 ? 14.237 -3.328 -3.045 1.00 94.19 85 THR A N 1
ATOM 646 C CA . THR A 1 85 ? 14.255 -3.899 -4.388 1.00 94.19 85 THR A CA 1
ATOM 647 C C . THR A 1 85 ? 12.926 -4.578 -4.707 1.00 94.19 85 THR A C 1
ATOM 649 O O . THR A 1 85 ? 12.038 -4.721 -3.858 1.00 94.19 85 THR A O 1
ATOM 652 N N . ARG A 1 86 ? 12.786 -5.005 -5.962 1.00 92.75 86 ARG A N 1
ATOM 653 C CA . ARG A 1 86 ? 11.649 -5.822 -6.372 1.00 92.75 86 ARG A CA 1
ATOM 654 C C . ARG A 1 86 ? 11.635 -7.148 -5.614 1.00 92.75 86 ARG A C 1
ATOM 656 O O . ARG A 1 86 ? 10.586 -7.555 -5.140 1.00 92.75 86 ARG A O 1
ATOM 663 N N . GLU A 1 87 ? 12.790 -7.781 -5.473 1.00 94.88 87 GLU A N 1
ATOM 664 C CA . GLU A 1 87 ? 12.954 -9.074 -4.809 1.00 94.88 87 GLU A CA 1
ATOM 665 C C . GLU A 1 87 ? 12.530 -8.982 -3.341 1.00 94.88 87 GLU A C 1
ATOM 667 O O . GLU A 1 87 ? 11.819 -9.855 -2.856 1.00 94.88 87 GLU A O 1
ATOM 672 N N . THR A 1 88 ? 12.871 -7.886 -2.653 1.00 94.88 88 THR A N 1
ATOM 673 C CA . THR A 1 88 ? 12.388 -7.628 -1.290 1.00 94.88 88 THR A CA 1
ATOM 674 C C . THR A 1 88 ? 10.865 -7.483 -1.241 1.00 94.88 88 THR A C 1
ATOM 676 O O . THR A 1 88 ? 10.226 -8.047 -0.357 1.00 94.88 88 THR A O 1
ATOM 679 N N . TYR A 1 89 ? 10.261 -6.749 -2.182 1.00 95.12 89 TYR A N 1
ATOM 680 C CA . TYR A 1 89 ? 8.802 -6.611 -2.236 1.00 95.12 89 TYR A CA 1
ATOM 681 C C . TYR A 1 89 ? 8.111 -7.950 -2.532 1.00 95.12 89 TYR A C 1
ATOM 683 O O . TYR A 1 89 ? 7.129 -8.281 -1.875 1.00 95.12 89 TYR A O 1
ATOM 691 N N . ASP A 1 90 ? 8.626 -8.725 -3.487 1.00 93.25 90 ASP A N 1
ATOM 692 C CA . ASP A 1 90 ? 8.082 -10.031 -3.869 1.00 93.25 90 ASP A CA 1
ATOM 693 C C . ASP A 1 90 ? 8.240 -11.049 -2.719 1.00 93.25 90 ASP A C 1
ATOM 695 O O . ASP A 1 90 ? 7.330 -11.843 -2.471 1.00 93.25 90 ASP A O 1
ATOM 699 N N . ALA A 1 91 ? 9.337 -10.979 -1.954 1.00 95.81 91 ALA A N 1
ATOM 700 C CA . ALA A 1 91 ? 9.533 -11.769 -0.738 1.00 95.81 91 ALA A CA 1
ATOM 701 C C . ALA A 1 91 ? 8.522 -11.396 0.358 1.00 95.81 91 ALA A C 1
ATOM 703 O O . ALA A 1 91 ? 7.914 -12.288 0.942 1.00 95.81 91 ALA A O 1
ATOM 704 N N . LEU A 1 92 ? 8.275 -10.100 0.593 1.00 95.31 92 LEU A N 1
ATOM 705 C CA . LEU A 1 92 ? 7.229 -9.643 1.519 1.00 95.31 92 LEU A CA 1
ATOM 706 C C . LEU A 1 92 ? 5.836 -10.083 1.058 1.00 95.31 92 LEU A C 1
ATOM 708 O O . LEU A 1 92 ? 5.034 -10.547 1.861 1.00 95.31 92 LEU A O 1
ATOM 712 N N . LEU A 1 93 ? 5.542 -9.970 -0.237 1.00 94.31 93 LEU A N 1
ATOM 713 C CA . LEU A 1 93 ? 4.266 -10.404 -0.798 1.00 94.31 93 LEU A CA 1
ATOM 714 C C . LEU A 1 93 ? 4.054 -11.909 -0.600 1.00 94.31 93 LEU A C 1
ATOM 716 O O . LEU A 1 93 ? 2.964 -12.319 -0.208 1.00 94.31 93 LEU A O 1
ATOM 720 N N . SER A 1 94 ? 5.099 -12.706 -0.830 1.00 94.94 94 SER A N 1
ATOM 721 C CA . SER A 1 94 ? 5.074 -14.162 -0.655 1.00 94.94 94 SER A CA 1
ATOM 722 C C . SER A 1 94 ? 4.933 -14.552 0.815 1.00 94.94 94 SER A C 1
ATOM 724 O O . SER A 1 94 ? 4.077 -15.368 1.137 1.00 94.94 94 SER A O 1
ATOM 726 N N . LEU A 1 95 ? 5.688 -13.904 1.711 1.00 95.50 95 LEU A N 1
ATOM 727 C CA . LEU A 1 95 ? 5.589 -14.087 3.164 1.00 95.50 95 LEU A CA 1
ATOM 728 C C . LEU A 1 95 ? 4.164 -13.842 3.683 1.00 95.50 95 LEU A C 1
ATOM 730 O O . LEU A 1 95 ? 3.729 -14.469 4.641 1.00 95.50 95 LEU A O 1
ATOM 734 N N . GLN A 1 96 ? 3.425 -12.931 3.049 1.00 95.94 96 GLN A N 1
ATOM 735 C CA . GLN A 1 96 ? 2.044 -12.622 3.409 1.00 95.94 96 GLN A CA 1
ATOM 736 C C . GLN A 1 96 ? 0.996 -13.447 2.652 1.00 95.94 96 GLN A C 1
ATOM 738 O O . GLN A 1 96 ? -0.190 -13.153 2.785 1.00 95.94 96 GLN A O 1
ATOM 743 N N . GLY A 1 97 ? 1.385 -14.400 1.801 1.00 94.31 97 GLY A N 1
ATOM 744 C CA . GLY A 1 97 ? 0.444 -15.159 0.970 1.00 94.31 97 GLY A CA 1
ATOM 745 C C . GLY A 1 97 ? -0.327 -14.299 -0.042 1.00 94.31 97 GLY A C 1
ATOM 746 O O . GLY A 1 97 ? -1.454 -14.622 -0.407 1.00 94.31 97 GLY A O 1
ATOM 747 N N . GLY A 1 98 ? 0.234 -13.164 -0.468 1.00 92.19 98 GLY A N 1
ATOM 748 C CA . GLY A 1 98 ? -0.402 -12.259 -1.431 1.00 92.19 98 GLY A CA 1
ATOM 749 C C . GLY A 1 98 ? -1.557 -11.414 -0.877 1.00 92.19 98 GLY A C 1
ATOM 750 O O . GLY A 1 98 ? -2.209 -10.706 -1.649 1.00 92.19 98 GLY A O 1
ATOM 751 N N . VAL A 1 99 ? -1.810 -11.445 0.436 1.00 93.88 99 VAL A N 1
ATOM 752 C CA . VAL A 1 99 ? -2.909 -10.706 1.079 1.00 93.88 99 VAL A CA 1
ATOM 753 C C . VAL A 1 99 ? -2.421 -9.541 1.940 1.00 93.88 99 VAL A C 1
ATOM 755 O O . VAL A 1 99 ? -1.252 -9.440 2.315 1.00 93.88 99 VAL A O 1
ATOM 758 N N . CYS A 1 100 ? -3.339 -8.627 2.255 1.00 95.00 100 CYS A N 1
ATOM 759 C CA . CYS A 1 100 ? -3.117 -7.543 3.206 1.00 95.00 100 CYS A CA 1
ATOM 760 C C . CYS A 1 100 ? -2.697 -8.097 4.573 1.00 95.00 100 CYS A C 1
ATOM 762 O O . CYS A 1 100 ? -3.398 -8.938 5.133 1.00 95.00 100 CYS A O 1
ATOM 764 N N . TRP A 1 101 ? -1.618 -7.573 5.158 1.00 95.81 101 TRP A N 1
ATOM 765 C CA . TRP A 1 101 ? -1.143 -8.042 6.461 1.00 95.81 101 TRP A CA 1
ATOM 766 C C . TRP A 1 101 ? -2.164 -7.830 7.585 1.00 95.81 101 TRP A C 1
ATOM 768 O O . TRP A 1 101 ? -2.260 -8.677 8.471 1.00 95.81 101 TRP A O 1
ATOM 778 N N . LEU A 1 102 ? -2.944 -6.743 7.521 1.00 94.81 102 LEU A N 1
ATOM 779 C CA . LEU A 1 102 ? -3.898 -6.368 8.566 1.00 94.81 102 LEU A CA 1
ATOM 780 C C . LEU A 1 102 ? -5.224 -7.136 8.466 1.00 94.81 102 LEU A C 1
ATOM 782 O O . LEU A 1 102 ? -5.616 -7.803 9.413 1.00 94.81 102 LEU A O 1
ATOM 786 N N . CYS A 1 103 ? -5.923 -7.058 7.329 1.00 95.25 103 CYS A N 1
ATOM 787 C CA . CYS A 1 103 ? -7.260 -7.657 7.187 1.00 95.25 103 CYS A CA 1
ATOM 788 C C . CYS A 1 103 ? -7.273 -9.048 6.539 1.00 95.25 103 CYS A C 1
ATOM 790 O O . CYS A 1 103 ? -8.343 -9.637 6.400 1.00 95.25 103 CYS A O 1
ATOM 792 N N . LYS A 1 104 ? -6.112 -9.547 6.087 1.00 94.62 104 LYS A N 1
ATOM 793 C CA . LYS A 1 104 ? -5.938 -10.836 5.391 1.00 94.62 104 LYS A CA 1
ATOM 794 C C . LYS A 1 104 ? -6.782 -11.015 4.123 1.00 94.62 104 LYS A C 1
ATOM 796 O O . LYS A 1 104 ? -6.932 -12.124 3.628 1.00 94.62 104 LYS A O 1
ATOM 801 N N . GLN A 1 105 ? -7.298 -9.923 3.564 1.00 91.69 105 GLN A N 1
ATOM 802 C CA . GLN A 1 105 ? -8.008 -9.933 2.288 1.00 91.69 105 GLN A CA 1
ATOM 803 C C . GLN A 1 105 ? -7.051 -9.677 1.125 1.00 91.69 105 GLN A C 1
ATOM 805 O O . GLN A 1 105 ? -6.022 -9.005 1.278 1.00 91.69 105 GLN A O 1
ATOM 810 N N . LEU A 1 106 ? -7.430 -10.169 -0.053 1.00 89.12 106 LEU A N 1
ATOM 811 C CA . LEU A 1 106 ? -6.776 -9.820 -1.310 1.00 89.12 106 LEU A CA 1
ATOM 812 C C . LEU A 1 106 ? -6.809 -8.293 -1.543 1.00 89.12 106 LEU A C 1
ATOM 814 O O . LEU A 1 106 ? -7.573 -7.566 -0.901 1.00 89.12 106 LEU A O 1
ATOM 818 N N . PRO A 1 107 ? -5.969 -7.760 -2.446 1.00 81.25 107 PRO A N 1
ATOM 819 C CA . PRO A 1 107 ? -6.030 -6.352 -2.816 1.00 81.25 107 PRO A CA 1
ATOM 820 C C . PRO A 1 107 ? -7.414 -6.012 -3.391 1.00 81.25 107 PRO A C 1
ATOM 822 O O . PRO A 1 107 ? -7.769 -6.426 -4.491 1.00 81.25 107 PRO A O 1
ATOM 825 N N . ASN A 1 108 ? -8.208 -5.260 -2.631 1.00 67.62 108 ASN A N 1
ATOM 826 C CA . ASN A 1 108 ? -9.555 -4.863 -3.033 1.00 67.62 108 ASN A CA 1
ATOM 827 C C . ASN A 1 108 ? -9.526 -3.619 -3.951 1.00 67.62 108 ASN A C 1
ATOM 829 O O . ASN A 1 108 ? -8.596 -2.812 -3.896 1.00 67.62 108 ASN A O 1
ATOM 833 N N . PHE A 1 109 ? -10.601 -3.410 -4.721 1.00 52.22 109 PHE A N 1
ATOM 834 C CA . PHE A 1 109 ? -10.924 -2.157 -5.435 1.00 52.22 109 PHE A CA 1
ATOM 835 C C . PHE A 1 109 ? -9.986 -1.743 -6.582 1.00 52.22 109 PHE A C 1
ATOM 837 O O . PHE A 1 109 ? -9.367 -0.678 -6.542 1.00 52.22 109 PHE A O 1
ATOM 844 N N . GLY A 1 110 ? -9.914 -2.546 -7.650 1.00 51.56 110 GLY A N 1
ATOM 845 C CA . GLY A 1 110 ? -9.356 -2.120 -8.948 1.00 51.56 110 GLY A CA 1
ATOM 846 C C . GLY A 1 110 ? -7.864 -1.753 -8.946 1.00 51.56 110 GLY A C 1
ATOM 847 O O . GLY A 1 110 ? -7.325 -1.343 -9.974 1.00 51.56 110 GLY A O 1
ATOM 848 N N . ARG A 1 111 ? -7.182 -1.903 -7.806 1.00 55.22 111 ARG A N 1
ATOM 849 C CA . ARG A 1 111 ? -5.736 -1.775 -7.651 1.00 55.22 111 ARG A CA 1
ATOM 850 C C . ARG A 1 111 ? -5.182 -3.133 -7.252 1.00 55.22 111 ARG A C 1
ATOM 852 O O . ARG A 1 111 ? -5.296 -3.547 -6.106 1.00 55.22 111 ARG A O 1
ATOM 859 N N . ASN A 1 112 ? -4.514 -3.789 -8.193 1.00 63.31 112 ASN A N 1
ATOM 860 C CA . ASN A 1 112 ? -3.920 -5.116 -8.006 1.00 63.31 112 ASN A CA 1
ATOM 861 C C . ASN A 1 112 ? -2.621 -5.089 -7.172 1.00 63.31 112 ASN A C 1
ATOM 863 O O . ASN A 1 112 ? -1.741 -5.918 -7.383 1.00 63.31 112 ASN A O 1
ATOM 867 N N . SER A 1 113 ? -2.427 -4.108 -6.286 1.00 78.06 113 SER A N 1
ATOM 868 C CA . SER A 1 113 ? -1.168 -3.955 -5.551 1.00 78.06 113 SER A CA 1
ATOM 869 C C . SER A 1 113 ? -1.392 -3.523 -4.112 1.00 78.06 113 SER A C 1
ATOM 871 O O . SER A 1 113 ? -2.110 -2.553 -3.861 1.00 78.06 113 SER A O 1
ATOM 873 N N . LEU A 1 114 ? -0.698 -4.185 -3.192 1.00 91.75 114 LEU A N 1
ATOM 874 C CA . LEU A 1 114 ? -0.608 -3.775 -1.797 1.00 91.75 114 LEU A CA 1
ATOM 875 C C . LEU A 1 114 ? 0.393 -2.617 -1.637 1.00 91.75 114 LEU A C 1
ATOM 877 O O . LEU A 1 114 ? 1.452 -2.591 -2.278 1.00 91.75 114 LEU A O 1
ATOM 881 N N . SER A 1 115 ? 0.049 -1.665 -0.779 1.00 92.44 115 SER A N 1
ATOM 882 C CA . SER A 1 115 ? 0.904 -0.556 -0.357 1.00 92.44 115 SER A CA 1
ATOM 883 C C . SER A 1 115 ? 1.964 -1.045 0.623 1.00 92.44 115 SER A C 1
ATOM 885 O O . SER A 1 115 ? 1.679 -1.918 1.432 1.00 92.44 115 SER A O 1
ATOM 887 N N . VAL A 1 116 ? 3.166 -0.472 0.568 1.00 94.88 116 VAL A N 1
ATOM 888 C CA . VAL A 1 116 ? 4.204 -0.694 1.586 1.00 94.88 116 VAL A CA 1
ATOM 889 C C . VAL A 1 116 ? 3.889 0.211 2.776 1.00 94.88 116 VAL A C 1
ATOM 891 O O . VAL A 1 116 ? 3.847 1.427 2.597 1.00 94.88 116 VAL A O 1
ATOM 894 N N . ASP A 1 117 ? 3.645 -0.383 3.941 1.00 95.25 117 ASP A N 1
ATOM 895 C CA . ASP A 1 117 ? 3.475 0.310 5.221 1.00 95.25 117 ASP A CA 1
ATOM 896 C C . ASP A 1 117 ? 4.793 0.298 6.005 1.00 95.25 117 ASP A C 1
ATOM 898 O O . ASP A 1 117 ? 5.551 -0.681 5.970 1.00 95.25 117 ASP A O 1
ATOM 902 N N . HIS A 1 118 ? 5.086 1.394 6.701 1.00 94.62 118 HIS A N 1
ATOM 903 C CA . HIS A 1 118 ? 6.363 1.605 7.375 1.00 94.62 118 HIS A CA 1
ATOM 904 C C . HIS A 1 118 ? 6.219 2.399 8.670 1.00 94.62 118 HIS A C 1
ATOM 906 O O . HIS A 1 118 ? 5.221 3.071 8.925 1.00 94.62 118 HIS A O 1
ATOM 912 N N . ASP A 1 119 ? 7.243 2.319 9.515 1.00 92.62 119 ASP A N 1
ATOM 913 C CA . ASP A 1 119 ? 7.320 3.109 10.731 1.00 92.62 119 ASP A CA 1
ATOM 914 C C . ASP A 1 119 ? 7.767 4.544 10.446 1.00 92.62 119 ASP A C 1
ATOM 916 O O . ASP A 1 119 ? 8.885 4.796 9.986 1.00 92.62 119 ASP A O 1
ATOM 920 N N . HIS A 1 120 ? 6.870 5.488 10.736 1.00 90.25 120 HIS A N 1
ATOM 921 C CA . HIS A 1 120 ? 7.074 6.918 10.533 1.00 90.25 120 HIS A CA 1
ATOM 922 C C . HIS A 1 120 ? 8.015 7.539 11.579 1.00 90.25 120 HIS A C 1
ATOM 924 O O . HIS A 1 120 ? 8.472 8.658 11.370 1.00 90.25 120 HIS A O 1
ATOM 930 N N . ASN A 1 121 ? 8.351 6.816 12.655 1.00 90.38 121 ASN A N 1
ATOM 931 C CA . ASN A 1 121 ? 9.281 7.286 13.687 1.00 90.38 121 ASN A CA 1
ATOM 932 C C . ASN A 1 121 ? 10.754 6.967 13.380 1.00 90.38 121 ASN A C 1
ATOM 934 O O . ASN A 1 121 ? 11.650 7.503 14.026 1.00 90.38 121 ASN A O 1
ATOM 938 N N . CYS A 1 122 ? 11.027 6.091 12.407 1.00 91.81 122 CYS A N 1
ATOM 939 C CA . CYS A 1 122 ? 12.390 5.642 12.119 1.00 91.81 122 CYS A CA 1
ATOM 940 C C . CYS A 1 122 ? 13.182 6.623 11.238 1.00 91.81 122 CYS A C 1
ATOM 942 O O . CYS A 1 122 ? 14.384 6.801 11.426 1.00 91.81 122 CYS A O 1
ATOM 944 N N . CYS A 1 123 ? 12.532 7.240 10.248 1.00 92.62 123 CYS A N 1
ATOM 945 C CA . CYS A 1 123 ? 13.187 8.087 9.249 1.00 92.62 123 CYS A CA 1
ATOM 946 C C . CYS A 1 123 ? 12.742 9.546 9.397 1.00 92.62 123 CYS A C 1
ATOM 948 O O . CYS A 1 123 ? 11.564 9.815 9.604 1.00 92.62 123 CYS A O 1
ATOM 950 N N . ALA A 1 124 ? 13.668 10.496 9.223 1.00 90.62 124 ALA A N 1
ATOM 951 C CA . ALA A 1 124 ? 13.359 11.927 9.318 1.00 90.62 124 ALA A CA 1
ATOM 952 C C . ALA A 1 124 ? 12.390 12.415 8.219 1.00 90.62 124 ALA A C 1
ATOM 954 O O . ALA A 1 124 ? 11.585 13.316 8.446 1.00 90.62 124 ALA A O 1
ATOM 955 N N . ASP A 1 125 ? 12.460 11.823 7.021 1.00 88.56 125 ASP A N 1
ATOM 956 C CA . ASP A 1 125 ? 11.508 12.071 5.935 1.00 88.56 125 ASP A CA 1
ATOM 957 C C . ASP A 1 125 ? 10.400 11.012 5.976 1.00 88.56 125 ASP A C 1
ATOM 959 O O . ASP A 1 125 ? 10.624 9.849 5.656 1.00 88.56 125 ASP A O 1
ATOM 963 N N . LYS A 1 126 ? 9.171 11.416 6.303 1.00 82.06 126 LYS A N 1
ATOM 964 C CA . LYS A 1 126 ? 8.027 10.491 6.364 1.00 82.06 126 LYS A CA 1
ATOM 965 C C . LYS A 1 126 ? 7.653 9.852 5.018 1.00 82.06 126 LYS A C 1
ATOM 967 O O . LYS A 1 126 ? 6.925 8.862 4.991 1.00 82.06 126 LYS A O 1
ATOM 972 N N . TYR A 1 127 ? 8.123 10.408 3.899 1.00 84.06 127 TYR A N 1
ATOM 973 C CA . TYR A 1 127 ? 7.855 9.909 2.547 1.00 84.06 127 TYR A CA 1
ATOM 974 C C . TYR A 1 127 ? 9.000 9.073 1.964 1.00 84.06 127 TYR A C 1
ATOM 976 O O . TYR A 1 127 ? 8.855 8.556 0.846 1.00 84.06 127 TYR A O 1
ATOM 984 N N . LYS A 1 128 ? 10.127 8.962 2.681 1.00 91.25 128 LYS A N 1
ATOM 985 C CA . LYS A 1 128 ? 11.279 8.151 2.288 1.00 91.25 128 LYS A CA 1
ATOM 986 C C . LYS A 1 128 ? 11.790 7.300 3.439 1.00 91.25 128 LYS A C 1
ATOM 988 O O . LYS A 1 128 ? 12.143 7.821 4.487 1.00 91.25 128 LYS A O 1
ATOM 993 N N . THR A 1 129 ? 11.934 6.004 3.209 1.00 92.81 129 THR A N 1
ATOM 994 C CA . THR A 1 129 ? 12.396 5.073 4.239 1.00 92.81 129 THR A CA 1
ATOM 995 C C . THR A 1 129 ? 13.780 4.512 3.954 1.00 92.81 129 THR A C 1
ATOM 997 O O . THR A 1 129 ? 14.205 4.425 2.803 1.00 92.81 129 THR A O 1
ATOM 1000 N N . CYS A 1 130 ? 14.456 4.052 5.007 1.00 93.31 130 CYS A N 1
ATOM 1001 C CA . CYS A 1 130 ? 15.723 3.320 4.925 1.00 93.31 130 CYS A CA 1
ATOM 1002 C C . CYS A 1 130 ? 15.565 1.859 4.461 1.00 93.31 130 CYS A C 1
ATOM 1004 O O . CYS A 1 130 ? 16.559 1.176 4.249 1.00 93.31 130 CYS A O 1
ATOM 1006 N N . GLY A 1 131 ? 14.328 1.363 4.353 1.00 92.25 131 GLY A N 1
ATOM 1007 C CA . GLY A 1 131 ? 14.008 -0.032 4.031 1.00 92.25 131 GLY A CA 1
ATOM 1008 C C . GLY A 1 131 ? 13.950 -0.947 5.255 1.00 92.25 131 GLY A C 1
ATOM 1009 O O . GLY A 1 131 ? 13.191 -1.909 5.251 1.00 92.25 131 GLY A O 1
ATOM 1010 N N . GLY A 1 132 ? 14.657 -0.604 6.337 1.00 94.00 132 GLY A N 1
ATOM 1011 C CA . GLY A 1 132 ? 14.631 -1.347 7.604 1.00 94.00 132 GLY A CA 1
ATOM 1012 C C . GLY A 1 132 ? 13.407 -1.088 8.490 1.00 94.00 132 GLY A C 1
ATOM 1013 O O . GLY A 1 132 ? 13.200 -1.812 9.454 1.00 94.00 132 GLY A O 1
ATOM 1014 N N . CYS A 1 133 ? 12.589 -0.077 8.182 1.00 94.44 133 CYS A N 1
ATOM 1015 C CA . CYS A 1 133 ? 11.401 0.277 8.968 1.00 94.44 133 CYS A CA 1
ATOM 1016 C C . CYS A 1 133 ? 10.076 -0.178 8.347 1.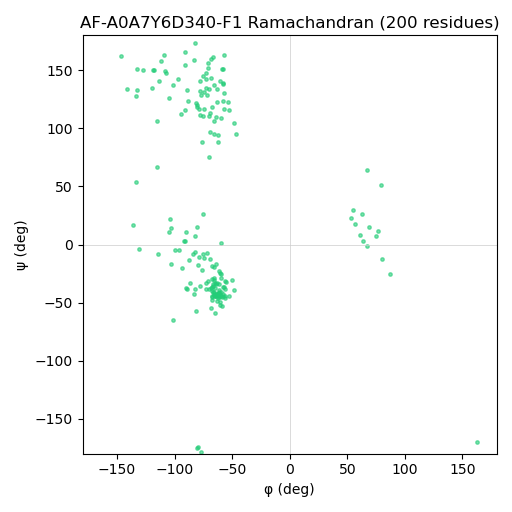00 94.44 133 CYS A C 1
ATOM 1018 O O . CYS A 1 133 ? 9.012 0.298 8.738 1.00 94.44 133 CYS A O 1
ATOM 1020 N N . ILE A 1 134 ? 10.117 -1.067 7.356 1.00 95.94 134 ILE A N 1
ATOM 1021 C CA . ILE A 1 134 ? 8.909 -1.595 6.720 1.00 95.94 134 ILE A CA 1
ATOM 1022 C C . ILE A 1 134 ? 8.209 -2.550 7.684 1.00 95.94 134 ILE A C 1
ATOM 1024 O O . ILE A 1 134 ? 8.832 -3.472 8.202 1.00 95.94 134 ILE A O 1
ATOM 1028 N N . ARG A 1 135 ? 6.906 -2.340 7.901 1.00 95.88 135 ARG A N 1
ATOM 1029 C CA . ARG A 1 135 ? 6.077 -3.224 8.735 1.00 95.88 135 ARG A CA 1
ATOM 1030 C C . ARG A 1 135 ? 5.466 -4.359 7.919 1.00 95.88 135 ARG A C 1
ATOM 1032 O O . ARG A 1 135 ? 5.365 -5.477 8.406 1.00 95.88 135 ARG A O 1
ATOM 1039 N N . GLY A 1 136 ? 5.049 -4.069 6.686 1.00 95.69 136 GLY A N 1
ATOM 1040 C CA . GLY A 1 136 ? 4.423 -5.047 5.800 1.00 95.69 136 GLY A CA 1
ATOM 1041 C C . GLY A 1 136 ? 3.673 -4.405 4.640 1.00 95.69 136 GLY A C 1
ATOM 1042 O O . GLY A 1 136 ? 3.779 -3.206 4.384 1.00 95.69 136 GLY A O 1
ATOM 1043 N N . LEU A 1 137 ? 2.908 -5.220 3.918 1.00 96.12 137 LEU A N 1
ATOM 1044 C CA . LEU A 1 137 ? 2.089 -4.796 2.792 1.00 96.12 137 LEU A CA 1
ATOM 1045 C C . LEU A 1 137 ? 0.606 -4.752 3.172 1.00 96.12 137 LEU A C 1
ATOM 1047 O O . LEU A 1 137 ? 0.036 -5.751 3.618 1.00 96.12 137 LEU A O 1
ATOM 1051 N N . LEU A 1 138 ? -0.042 -3.611 2.948 1.00 95.25 138 LEU A N 1
ATOM 1052 C CA . LEU A 1 138 ? -1.440 -3.366 3.303 1.00 95.25 138 LEU A CA 1
ATOM 1053 C C . LEU A 1 138 ? -2.297 -3.051 2.077 1.00 95.25 138 LEU A C 1
ATOM 1055 O O . LEU A 1 138 ? -1.837 -2.458 1.102 1.00 95.25 138 LEU A O 1
ATOM 1059 N N . CYS A 1 139 ? -3.583 -3.402 2.123 1.00 93.56 139 CYS A N 1
ATOM 1060 C CA . CYS A 1 139 ? -4.532 -2.895 1.135 1.00 93.56 139 CYS A CA 1
ATOM 1061 C C . CYS A 1 139 ? -4.742 -1.383 1.331 1.00 93.56 139 CYS A C 1
ATOM 1063 O O . CYS A 1 139 ? -4.499 -0.837 2.411 1.00 93.56 139 CYS A O 1
ATOM 1065 N N . GLY A 1 140 ? -5.221 -0.696 0.289 1.00 90.44 140 GLY A N 1
ATOM 1066 C CA . GLY A 1 140 ? -5.405 0.759 0.323 1.00 90.44 140 GLY A CA 1
ATOM 1067 C C . GLY A 1 140 ? -6.304 1.236 1.467 1.00 90.44 140 GLY A C 1
ATOM 1068 O O . GLY A 1 140 ? -5.993 2.239 2.101 1.00 90.44 140 GLY A O 1
ATOM 1069 N N . SER A 1 141 ? -7.370 0.491 1.772 1.00 91.62 141 SER A N 1
ATOM 1070 C CA . SER A 1 141 ? -8.312 0.825 2.845 1.00 91.62 141 SER A CA 1
ATOM 1071 C C . SER A 1 141 ? -7.678 0.713 4.231 1.00 91.62 141 SER A C 1
ATOM 1073 O O . SER A 1 141 ? -7.787 1.644 5.020 1.00 91.62 141 SER A O 1
ATOM 1075 N N . CYS A 1 142 ? -6.972 -0.387 4.515 1.00 93.75 142 CYS A N 1
ATOM 1076 C CA . CYS A 1 142 ? -6.276 -0.574 5.790 1.00 93.75 142 CYS A CA 1
ATOM 1077 C C . CYS A 1 142 ? -5.159 0.455 5.978 1.00 93.75 142 CYS A C 1
ATOM 1079 O O . CYS A 1 142 ? -5.060 1.061 7.040 1.00 93.75 142 CYS A O 1
ATOM 1081 N N . ASN A 1 143 ? -4.362 0.699 4.934 1.00 94.06 143 ASN A N 1
ATOM 1082 C CA . ASN A 1 143 ? -3.294 1.696 4.977 1.00 94.06 143 ASN A CA 1
ATOM 1083 C C . ASN A 1 143 ? -3.845 3.107 5.234 1.00 94.06 143 ASN A C 1
ATOM 1085 O O . ASN A 1 143 ? -3.276 3.870 6.006 1.00 94.06 143 ASN A O 1
ATOM 1089 N N . LEU A 1 144 ? -4.960 3.464 4.586 1.00 92.69 144 LEU A N 1
ATOM 1090 C CA . LEU A 1 144 ? -5.624 4.745 4.816 1.00 92.69 144 LEU A CA 1
ATOM 1091 C C . LEU A 1 144 ? -6.181 4.839 6.240 1.00 92.69 144 LEU A C 1
ATOM 1093 O O . LEU A 1 144 ? -6.007 5.872 6.875 1.00 92.69 144 LEU A O 1
ATOM 1097 N N . ALA A 1 145 ? -6.816 3.777 6.743 1.00 93.88 145 ALA A N 1
ATOM 1098 C CA . ALA A 1 145 ? -7.369 3.741 8.093 1.00 93.88 145 ALA A CA 1
ATOM 1099 C C . ALA A 1 145 ? -6.288 3.966 9.161 1.00 93.88 145 ALA A C 1
ATOM 1101 O O . ALA A 1 145 ? -6.490 4.790 10.046 1.00 93.88 145 ALA A O 1
ATOM 1102 N N . LEU A 1 146 ? -5.117 3.327 9.042 1.00 94.38 146 LEU A N 1
ATOM 1103 C CA . LEU A 1 146 ? -3.991 3.588 9.951 1.00 94.38 146 LEU A CA 1
ATOM 1104 C C . LEU A 1 146 ? -3.547 5.057 9.914 1.00 94.38 146 LEU A C 1
ATOM 1106 O O . LEU A 1 146 ? -3.319 5.656 10.965 1.00 94.38 146 LEU A O 1
ATOM 1110 N N . GLY A 1 147 ? -3.506 5.658 8.722 1.00 93.00 147 GLY A N 1
ATOM 1111 C CA . GLY A 1 147 ? -3.211 7.081 8.561 1.00 93.00 147 GLY A CA 1
ATOM 1112 C C . GLY A 1 147 ? -4.252 8.009 9.201 1.00 93.00 147 GLY A C 1
ATOM 1113 O O . GLY A 1 147 ? -3.881 9.055 9.722 1.00 93.00 147 GLY A O 1
ATOM 1114 N N . GLN A 1 148 ? -5.538 7.631 9.230 1.00 95.25 148 GLN A N 1
ATOM 1115 C CA . GLN A 1 148 ? -6.589 8.416 9.907 1.00 95.25 148 GLN A CA 1
ATOM 1116 C C . GLN A 1 148 ? -6.397 8.468 11.427 1.00 95.25 148 GLN A C 1
ATOM 1118 O O . GLN A 1 148 ? -6.751 9.457 12.064 1.00 95.25 148 GLN A O 1
ATOM 1123 N N . PHE A 1 149 ? -5.787 7.433 12.006 1.00 94.94 149 PHE A N 1
ATOM 1124 C CA . PHE A 1 149 ? -5.392 7.414 13.414 1.00 94.94 149 PHE A CA 1
ATOM 1125 C C . PHE A 1 149 ? -3.971 7.949 13.645 1.00 94.94 149 PHE A C 1
ATOM 1127 O O . PHE A 1 149 ? -3.453 7.836 14.754 1.00 94.94 149 PHE A O 1
ATOM 1134 N N . ASP A 1 150 ? -3.350 8.557 12.626 1.00 91.25 150 ASP A N 1
ATOM 1135 C CA . ASP A 1 150 ? -1.985 9.101 12.656 1.00 91.25 150 ASP A CA 1
ATOM 1136 C C . ASP A 1 150 ? -0.932 8.068 13.088 1.00 91.25 150 ASP A C 1
ATOM 1138 O O . ASP A 1 150 ? 0.066 8.391 13.724 1.00 91.25 150 ASP A O 1
ATOM 1142 N N . HIS A 1 151 ? -1.191 6.789 12.792 1.00 90.06 151 HIS A N 1
ATOM 1143 C CA . HIS A 1 151 ? -0.363 5.666 13.233 1.00 90.06 151 HIS A CA 1
ATOM 1144 C C . HIS A 1 151 ? -0.121 5.635 14.759 1.00 90.06 151 HIS A C 1
ATOM 1146 O O . HIS A 1 151 ? 0.851 5.030 15.210 1.00 90.06 151 HIS A O 1
ATOM 1152 N N . ASN A 1 152 ? -0.995 6.268 15.553 1.00 92.44 152 ASN A N 1
ATOM 1153 C CA . ASN A 1 152 ? -0.868 6.364 17.002 1.00 92.44 152 ASN A CA 1
ATOM 1154 C C . ASN A 1 152 ? -1.602 5.186 17.686 1.00 92.44 152 ASN A C 1
ATOM 1156 O O . ASN A 1 152 ? -2.834 5.109 17.597 1.00 92.44 152 ASN A O 1
ATOM 1160 N N . PRO A 1 153 ? -0.883 4.291 18.398 1.00 93.06 153 PRO A N 1
ATOM 1161 C CA . PRO A 1 153 ? -1.490 3.160 19.100 1.00 93.06 153 PRO A CA 1
ATOM 1162 C C . PRO A 1 153 ? -2.539 3.562 20.143 1.00 93.06 153 PRO A C 1
ATOM 1164 O O . PRO A 1 153 ? -3.570 2.904 20.240 1.00 93.06 153 PRO A O 1
ATOM 1167 N N . GLU A 1 154 ? -2.337 4.667 20.863 1.00 96.12 154 GLU A N 1
ATOM 1168 C CA . GLU A 1 154 ? -3.271 5.151 21.890 1.00 96.12 154 GLU A CA 1
ATOM 1169 C C . GLU A 1 154 ? -4.613 5.558 21.270 1.00 96.12 154 GLU A C 1
ATOM 1171 O O . GLU A 1 154 ? -5.678 5.285 21.823 1.00 96.12 154 GLU A O 1
ATOM 1176 N N . ARG A 1 155 ? -4.587 6.165 20.073 1.00 96.62 155 ARG A N 1
ATOM 1177 C CA . ARG A 1 155 ? -5.814 6.513 19.337 1.00 96.62 155 ARG A CA 1
ATOM 1178 C C . ARG A 1 155 ? -6.551 5.274 18.833 1.00 96.62 155 ARG A C 1
ATOM 1180 O O . ARG A 1 155 ? -7.780 5.259 18.848 1.00 96.62 15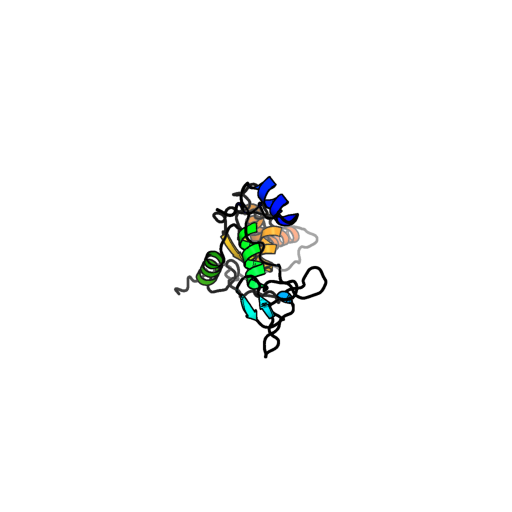5 ARG A O 1
ATOM 1187 N N . LEU A 1 156 ? -5.819 4.249 18.396 1.00 95.50 156 LEU A N 1
ATOM 1188 C CA . LEU A 1 156 ? -6.405 2.970 17.986 1.00 95.50 156 LEU A CA 1
ATOM 1189 C C . LEU A 1 156 ? -7.037 2.240 19.178 1.00 95.50 156 LEU A C 1
ATOM 1191 O O . LEU A 1 156 ? -8.144 1.719 19.058 1.00 95.50 156 LEU A O 1
ATOM 1195 N N . GLU A 1 157 ? -6.381 2.256 20.338 1.00 96.31 157 GLU A N 1
ATOM 1196 C CA . GLU A 1 157 ? -6.922 1.687 21.572 1.00 96.31 157 GLU A CA 1
ATOM 1197 C C . GLU A 1 157 ? -8.175 2.441 22.042 1.00 96.31 157 GLU A C 1
ATOM 1199 O O . GLU A 1 157 ? -9.178 1.820 22.393 1.00 96.31 157 GLU A O 1
ATOM 1204 N N . ALA A 1 158 ? -8.166 3.776 21.979 1.00 96.31 158 ALA A N 1
ATOM 1205 C CA . ALA A 1 158 ? -9.342 4.590 22.275 1.00 96.31 158 ALA A CA 1
ATOM 1206 C C . ALA A 1 158 ? -10.509 4.293 21.317 1.00 96.31 158 ALA A C 1
ATOM 1208 O O . ALA A 1 158 ? -11.657 4.210 21.752 1.00 96.31 158 ALA A O 1
ATOM 1209 N N . ALA A 1 159 ? -10.231 4.083 20.026 1.00 96.00 159 ALA A N 1
ATOM 1210 C CA . ALA A 1 159 ? -11.247 3.690 19.052 1.00 96.00 159 ALA A CA 1
ATOM 1211 C C . ALA A 1 159 ? -11.823 2.296 19.346 1.00 96.00 159 ALA A C 1
ATOM 1213 O O . ALA A 1 159 ? -13.036 2.106 19.262 1.00 96.00 159 ALA A O 1
ATOM 1214 N N . PHE A 1 160 ? -10.981 1.334 19.736 1.00 95.94 160 PHE A N 1
ATOM 1215 C CA . PHE A 1 160 ? -11.434 0.014 20.178 1.00 95.94 160 PHE A CA 1
ATOM 1216 C C . PHE A 1 160 ? -12.338 0.116 21.414 1.00 95.94 160 PHE A C 1
ATOM 1218 O O . PHE A 1 160 ? -13.454 -0.404 21.396 1.00 95.94 160 PHE A O 1
ATOM 1225 N N . LYS A 1 161 ? -11.909 0.860 22.443 1.00 95.75 161 LYS A N 1
ATOM 1226 C CA . LYS A 1 161 ? -12.713 1.135 23.647 1.00 95.75 161 LYS A CA 1
ATOM 1227 C C . LYS A 1 161 ? -14.055 1.770 23.293 1.00 95.75 161 LYS A C 1
ATOM 1229 O O . LYS A 1 161 ? -15.086 1.300 23.753 1.00 95.75 161 LYS A O 1
ATOM 1234 N N . TYR A 1 162 ? -14.072 2.766 22.406 1.00 94.88 162 TYR A N 1
ATOM 1235 C CA . TYR A 1 162 ? -15.310 3.389 21.932 1.00 94.88 162 TYR A CA 1
ATOM 1236 C C . TYR A 1 162 ? -16.277 2.381 21.289 1.00 94.88 162 TYR A C 1
ATOM 1238 O O . TYR A 1 162 ? -17.475 2.428 21.559 1.00 94.88 162 TYR A O 1
ATOM 1246 N N . LEU A 1 163 ? -15.777 1.451 20.468 1.00 95.25 163 LEU A N 1
ATOM 1247 C CA . LEU A 1 163 ? -16.616 0.439 19.817 1.00 95.25 163 LEU A CA 1
ATOM 1248 C C . LEU A 1 163 ? -17.210 -0.571 20.807 1.00 95.25 163 LEU A C 1
ATOM 1250 O O . LEU A 1 163 ? -18.349 -0.998 20.623 1.00 95.25 163 LEU A O 1
ATOM 1254 N N . VAL A 1 164 ? -16.450 -0.952 21.835 1.00 94.31 164 VAL A N 1
ATOM 1255 C CA . VAL A 1 164 ? -16.867 -1.958 22.825 1.00 94.31 164 VAL A CA 1
ATOM 1256 C C . VAL A 1 164 ? -17.745 -1.344 23.920 1.00 94.31 164 VAL A C 1
ATOM 1258 O O . VAL A 1 164 ? -18.769 -1.913 24.291 1.00 94.31 164 VAL A O 1
ATOM 1261 N N . GLU A 1 165 ? -17.378 -0.164 24.416 1.00 92.00 165 GLU A N 1
ATOM 1262 C CA . GLU A 1 165 ? -17.977 0.453 25.605 1.00 92.00 165 GLU A CA 1
ATOM 1263 C C . GLU A 1 165 ? -18.960 1.584 25.274 1.00 92.00 165 GLU A C 1
ATOM 1265 O O . GLU A 1 165 ? -19.777 1.949 26.118 1.00 92.00 165 GLU A O 1
ATOM 1270 N N . GLY A 1 166 ? -18.938 2.134 24.054 1.00 91.62 166 GLY A N 1
ATOM 1271 C CA . GLY A 1 166 ? -19.706 3.333 23.704 1.00 91.62 166 GLY A CA 1
ATOM 1272 C C . GLY A 1 166 ? -21.220 3.164 23.849 1.00 91.62 166 GLY A C 1
ATOM 1273 O O . GLY A 1 166 ? -21.891 4.049 24.381 1.00 91.62 166 GLY A O 1
ATOM 1274 N N . VAL A 1 167 ? -21.764 2.015 23.429 1.00 90.44 167 VAL A N 1
ATOM 1275 C CA . VAL A 1 167 ? -23.198 1.719 23.586 1.00 90.44 167 VAL A CA 1
ATOM 1276 C C . VAL A 1 167 ? -23.570 1.520 25.062 1.00 90.44 167 VAL A C 1
ATOM 1278 O O . VAL A 1 167 ? -24.455 2.244 25.520 1.00 90.44 167 VAL A O 1
ATOM 1281 N N . PRO A 1 168 ? -22.915 0.621 25.833 1.00 89.19 168 PRO A N 1
ATOM 1282 C CA . PRO A 1 168 ? -23.178 0.491 27.268 1.00 89.19 168 PRO A CA 1
ATOM 1283 C C . PRO A 1 168 ? -23.082 1.817 28.032 1.00 89.19 168 PRO A C 1
ATOM 1285 O O . PRO A 1 168 ? -23.962 2.128 28.832 1.00 89.19 168 PRO A O 1
ATOM 1288 N N . HIS A 1 169 ? -22.052 2.621 27.751 1.00 87.12 169 HIS A N 1
ATOM 1289 C CA . HIS A 1 169 ? -21.809 3.888 28.434 1.00 87.12 169 HIS A CA 1
ATOM 1290 C C . HIS A 1 169 ? -22.941 4.899 28.202 1.00 87.12 169 HIS A C 1
ATOM 1292 O O . HIS A 1 169 ? -23.474 5.473 29.153 1.00 87.12 169 HIS A O 1
ATOM 1298 N N . ILE A 1 170 ? -23.349 5.089 26.942 1.00 88.75 170 ILE A N 1
ATOM 1299 C CA . ILE A 1 170 ? -24.425 6.027 26.602 1.00 88.75 170 ILE A CA 1
ATOM 1300 C C . ILE A 1 170 ? -25.787 5.519 27.076 1.00 88.75 170 ILE A C 1
ATOM 1302 O O . ILE A 1 170 ? -26.579 6.322 27.562 1.00 88.75 170 ILE A O 1
ATOM 1306 N N . LEU A 1 171 ? -26.070 4.214 26.989 1.00 87.00 171 LEU A N 1
ATOM 1307 C CA . LEU A 1 171 ? -27.325 3.660 27.508 1.00 87.00 171 LEU A CA 1
ATOM 1308 C C . LEU A 1 171 ? -27.447 3.865 29.019 1.00 87.00 171 LEU A C 1
ATOM 1310 O O . LEU A 1 171 ? -28.481 4.356 29.463 1.00 87.00 171 LEU A O 1
ATOM 1314 N N . ALA A 1 172 ? -26.392 3.580 29.792 1.00 84.81 172 ALA A N 1
ATOM 1315 C CA . ALA A 1 172 ? -26.386 3.819 31.235 1.00 84.81 172 ALA A CA 1
ATOM 1316 C C . ALA A 1 172 ? -26.650 5.299 31.567 1.00 84.81 172 ALA A C 1
ATOM 1318 O O . ALA A 1 172 ? -27.479 5.611 32.424 1.00 84.81 172 ALA A O 1
ATOM 1319 N N . TYR A 1 173 ? -26.003 6.220 30.841 1.00 86.62 173 TYR A N 1
ATOM 1320 C CA . TYR A 1 173 ? -26.254 7.655 30.978 1.00 86.62 173 TYR A CA 1
ATOM 1321 C C . TYR A 1 173 ? -27.710 8.026 30.657 1.00 86.62 173 TYR A C 1
ATOM 1323 O O . TYR A 1 173 ? -28.372 8.670 31.470 1.00 86.62 173 TYR A O 1
ATOM 1331 N N . LEU A 1 174 ? -28.241 7.612 29.505 1.00 87.25 174 LEU A N 1
ATOM 1332 C CA . LEU A 1 174 ? -29.605 7.962 29.102 1.00 87.25 174 LEU A CA 1
ATOM 1333 C C . LEU A 1 174 ? -30.675 7.322 30.001 1.00 87.25 174 LEU A C 1
ATOM 1335 O O . LEU A 1 174 ? -31.688 7.954 30.265 1.00 87.25 174 LEU A O 1
ATOM 1339 N N . GLN A 1 175 ? -30.456 6.115 30.521 1.00 81.25 175 GLN A N 1
ATOM 1340 C CA . GLN A 1 175 ? -31.374 5.477 31.472 1.00 81.25 175 GLN A CA 1
ATOM 1341 C C . GLN A 1 175 ? -31.350 6.151 32.849 1.00 81.25 175 GLN A C 1
ATOM 1343 O O . GLN A 1 175 ? -32.378 6.210 33.518 1.00 81.25 175 GLN A O 1
ATOM 1348 N N . SER A 1 176 ? -30.206 6.713 33.262 1.00 81.19 176 SER A N 1
ATOM 1349 C CA . SER A 1 176 ? -30.114 7.529 34.485 1.00 81.19 176 SER A CA 1
ATOM 1350 C C . SER A 1 176 ? -30.841 8.874 34.379 1.00 81.19 176 SER A C 1
ATOM 1352 O O . SER A 1 176 ? -31.048 9.557 35.384 1.00 81.19 176 SER A O 1
ATOM 1354 N N . ARG A 1 177 ? -31.239 9.269 33.166 1.00 84.69 177 ARG A N 1
ATOM 1355 C CA . ARG A 1 177 ? -31.993 10.491 32.924 1.00 84.69 177 ARG A CA 1
ATOM 1356 C C . ARG A 1 177 ? -33.494 10.236 33.048 1.00 84.69 177 ARG A C 1
ATOM 1358 O O . ARG A 1 177 ? -34.072 9.431 32.321 1.00 84.69 177 ARG A O 1
ATOM 1365 N N . ALA A 1 178 ? -34.143 10.990 33.935 1.00 65.50 178 ALA A N 1
ATOM 1366 C CA . ALA A 1 178 ? -35.576 10.872 34.206 1.00 65.50 178 ALA A CA 1
ATOM 1367 C C . ALA A 1 178 ? -36.467 11.137 32.974 1.00 65.50 178 ALA A C 1
ATOM 1369 O O . ALA A 1 178 ? -37.584 10.632 32.911 1.00 65.50 178 ALA A O 1
ATOM 1370 N N . ASP A 1 179 ? -35.979 11.892 31.985 1.00 72.62 179 ASP A N 1
ATOM 1371 C CA . ASP A 1 179 ? -36.700 12.217 30.751 1.00 72.62 179 ASP A CA 1
ATOM 1372 C C . ASP A 1 179 ? -36.635 11.122 29.670 1.00 72.62 179 ASP A C 1
ATOM 1374 O O . ASP A 1 179 ? -37.322 11.235 28.657 1.00 72.62 179 ASP A O 1
ATOM 1378 N N . VAL A 1 180 ? -35.843 10.055 29.867 1.00 62.16 180 VAL A N 1
ATOM 1379 C CA . VAL A 1 180 ? -35.563 9.047 28.820 1.00 62.16 180 VAL A CA 1
ATOM 1380 C C . VAL A 1 180 ? -35.624 7.593 29.327 1.00 62.16 180 VAL A C 1
ATOM 1382 O O . VAL A 1 180 ? -35.178 6.673 28.640 1.00 62.16 180 VAL A O 1
ATOM 1385 N N . ALA A 1 181 ? -36.228 7.360 30.499 1.00 60.72 181 ALA A N 1
ATOM 1386 C CA . ALA A 1 181 ? -36.225 6.091 31.246 1.00 60.72 181 ALA A CA 1
ATOM 1387 C C . ALA A 1 181 ? -36.827 4.849 30.530 1.00 60.72 181 ALA A C 1
ATOM 1389 O O . ALA A 1 181 ? -36.864 3.770 31.113 1.00 60.72 181 ALA A O 1
ATOM 1390 N N . ALA A 1 182 ? -37.283 4.969 29.278 1.00 63.34 182 ALA A N 1
ATOM 1391 C CA . ALA A 1 182 ? -37.882 3.889 28.486 1.00 63.34 182 ALA A CA 1
ATOM 1392 C C . ALA A 1 182 ? -36.965 3.319 27.378 1.00 63.34 182 ALA A C 1
ATOM 1394 O O . ALA A 1 182 ? -37.441 2.587 26.509 1.00 63.34 182 ALA A O 1
ATOM 1395 N N . LEU A 1 183 ? -35.667 3.656 27.354 1.00 61.38 183 LEU A N 1
ATOM 1396 C CA . LEU A 1 183 ? -34.749 3.108 26.347 1.00 61.38 183 LEU A CA 1
ATOM 1397 C C . LEU A 1 183 ? -34.470 1.610 26.576 1.00 61.38 183 LEU A C 1
ATOM 1399 O O . LEU A 1 183 ? -34.146 1.219 27.703 1.00 61.38 183 LEU A O 1
ATOM 1403 N N . PRO A 1 184 ? -34.536 0.781 25.517 1.00 63.56 184 PRO A N 1
ATOM 1404 C CA . PRO A 1 184 ? -34.363 -0.663 25.630 1.00 63.56 184 PRO A CA 1
ATOM 1405 C C . PRO A 1 184 ? -32.939 -1.031 26.067 1.00 63.56 184 PRO A C 1
ATOM 1407 O O . PRO A 1 184 ? -31.956 -0.487 25.556 1.00 63.56 184 PRO A O 1
ATOM 1410 N N . THR A 1 185 ? -32.821 -1.991 26.985 1.00 60.25 185 THR A N 1
ATOM 1411 C CA . 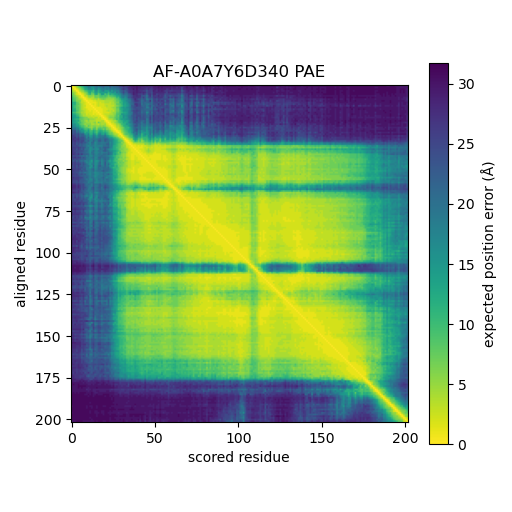THR A 1 185 ? -31.554 -2.659 27.301 1.00 60.25 185 THR A CA 1
ATOM 1412 C C . THR A 1 185 ? -31.205 -3.622 26.166 1.00 60.25 185 THR A C 1
ATOM 1414 O O . THR A 1 185 ? -32.047 -4.394 25.707 1.00 60.25 185 THR A O 1
ATOM 1417 N N . ARG A 1 186 ? -29.962 -3.582 25.663 1.00 58.19 186 ARG A N 1
ATOM 1418 C CA . ARG A 1 186 ? -29.457 -4.654 24.789 1.00 58.19 186 ARG A CA 1
ATOM 1419 C C . ARG A 1 186 ? -29.118 -5.849 25.670 1.00 58.19 186 ARG A C 1
ATOM 1421 O O . ARG A 1 186 ? -27.984 -5.977 26.122 1.00 58.19 186 ARG A O 1
ATOM 1428 N N . ASP A 1 187 ? -30.095 -6.712 25.905 1.00 54.19 187 ASP A N 1
ATOM 1429 C CA . ASP A 1 187 ? -29.827 -8.023 26.482 1.00 54.19 187 ASP A CA 1
ATOM 1430 C C . ASP A 1 187 ? -29.066 -8.874 25.445 1.00 54.19 187 ASP A C 1
ATOM 1432 O O . ASP A 1 187 ? -29.592 -9.211 24.386 1.00 54.19 187 ASP A O 1
ATOM 1436 N N . GLY A 1 188 ? -27.801 -9.189 25.744 1.00 53.00 188 GLY A N 1
ATOM 1437 C CA . GLY A 1 188 ? -27.160 -10.435 25.306 1.00 53.00 188 GLY A CA 1
ATOM 1438 C C . GLY A 1 188 ? -26.640 -10.559 23.869 1.00 53.00 188 GLY A C 1
ATOM 1439 O O . GLY A 1 188 ? -26.898 -11.578 23.241 1.00 53.00 188 GLY A O 1
ATOM 1440 N N . ASP A 1 189 ? -25.833 -9.622 23.362 1.00 45.88 189 ASP A N 1
ATOM 1441 C CA . ASP A 1 189 ? -25.059 -9.865 22.128 1.00 45.88 189 ASP A CA 1
ATOM 1442 C C . ASP A 1 189 ? -23.553 -9.862 22.421 1.00 45.88 189 ASP A C 1
ATOM 1444 O O . ASP A 1 189 ? -22.804 -8.973 22.011 1.00 45.88 189 ASP A O 1
ATOM 1448 N N . THR A 1 190 ? -23.107 -10.868 23.181 1.00 45.94 190 THR A N 1
ATOM 1449 C CA . THR A 1 190 ? -21.700 -11.279 23.223 1.00 45.94 190 THR A CA 1
ATOM 1450 C C . THR A 1 190 ? -21.366 -11.933 21.885 1.00 45.94 190 THR A C 1
ATOM 1452 O O . THR A 1 190 ? -21.272 -13.154 21.775 1.00 45.94 190 THR A O 1
ATOM 1455 N N . ARG A 1 191 ? -21.202 -11.132 20.829 1.00 49.06 191 ARG A N 1
ATOM 1456 C CA . ARG A 1 191 ? -20.406 -11.593 19.690 1.00 49.06 191 ARG A CA 1
ATOM 1457 C C . ARG A 1 191 ? -18.996 -11.709 20.238 1.00 49.06 191 ARG A C 1
ATOM 1459 O O . ARG A 1 191 ? -18.387 -10.688 20.538 1.00 49.06 191 ARG A O 1
ATOM 1466 N N . ASP A 1 192 ? -18.539 -12.940 20.445 1.00 44.03 192 ASP A N 1
ATOM 1467 C CA . ASP A 1 192 ? -17.158 -13.274 20.781 1.00 44.03 192 ASP A CA 1
ATOM 1468 C C . ASP A 1 192 ? -16.211 -12.518 19.836 1.00 44.03 192 ASP A C 1
ATOM 1470 O O . ASP A 1 192 ? -15.931 -12.946 18.718 1.00 44.03 192 ASP A O 1
ATOM 1474 N N . LEU A 1 193 ? -15.724 -11.354 20.271 1.00 47.06 193 LEU A N 1
ATOM 1475 C CA . LEU A 1 193 ? -14.751 -10.538 19.536 1.00 47.06 193 LEU A CA 1
ATOM 1476 C C . LEU A 1 193 ? -13.316 -11.063 19.717 1.00 47.06 193 LEU A C 1
ATOM 1478 O O . LEU A 1 193 ? -12.350 -10.375 19.400 1.00 47.06 193 LEU A O 1
ATOM 1482 N N . LEU A 1 194 ? -13.172 -12.295 20.209 1.00 43.22 194 LEU A N 1
ATOM 1483 C CA . LEU A 1 194 ? -11.905 -12.969 20.455 1.00 43.22 194 LEU A CA 1
ATOM 1484 C C . LEU A 1 194 ? -11.941 -14.405 19.916 1.00 43.22 194 LEU A C 1
ATOM 1486 O O . LEU A 1 194 ? -11.626 -15.351 20.630 1.00 43.22 194 LEU A O 1
ATOM 1490 N N . THR A 1 195 ? -12.274 -14.604 18.638 1.00 36.78 195 THR A N 1
ATOM 1491 C CA . THR A 1 195 ? -11.704 -15.774 17.956 1.00 36.78 195 THR A CA 1
ATOM 1492 C C . THR A 1 195 ? -10.234 -15.454 17.678 1.00 36.78 195 THR A C 1
ATOM 1494 O O . THR A 1 195 ? -9.971 -14.486 16.953 1.00 36.78 195 THR A O 1
ATOM 1497 N N . PRO A 1 196 ? -9.265 -16.191 18.248 1.00 37.97 196 PRO A N 1
ATOM 1498 C CA . PRO A 1 196 ? -7.860 -15.955 17.965 1.00 37.97 196 PRO A CA 1
ATOM 1499 C C . PRO A 1 196 ? -7.624 -16.089 16.461 1.00 37.97 196 PRO A C 1
ATOM 1501 O O . PRO A 1 196 ? -8.180 -16.975 15.810 1.00 37.97 196 PRO A O 1
ATOM 1504 N N . PHE A 1 197 ? -6.799 -15.193 15.915 1.00 41.97 197 PHE A N 1
ATOM 1505 C CA . PHE A 1 197 ? -6.174 -15.379 14.611 1.00 41.97 197 PHE A CA 1
ATOM 1506 C C . PHE A 1 197 ? -5.573 -16.789 14.587 1.00 41.97 197 PHE A C 1
ATOM 1508 O O . PHE A 1 197 ? -4.567 -17.048 15.242 1.00 41.97 197 PHE A O 1
ATOM 1515 N N . SER A 1 198 ? -6.229 -17.713 13.885 1.00 36.28 198 SER A N 1
ATOM 1516 C CA . SER A 1 198 ? -5.683 -19.035 13.625 1.00 36.28 198 SER A CA 1
ATOM 1517 C C . SER A 1 198 ? -4.437 -18.837 12.771 1.00 36.28 198 SER A C 1
ATOM 1519 O O . SER A 1 198 ? -4.514 -18.426 11.611 1.00 36.28 198 SER A O 1
ATOM 1521 N N . SER A 1 199 ? -3.282 -19.080 13.382 1.00 42.53 199 SER A N 1
ATOM 1522 C CA . SER A 1 199 ? -2.037 -19.376 12.692 1.00 42.53 199 SER A CA 1
ATOM 1523 C C . SER A 1 199 ? -2.260 -20.678 11.923 1.00 42.53 199 SER A C 1
ATOM 1525 O O . SER A 1 199 ? -2.093 -21.765 12.465 1.00 42.53 199 SER A O 1
ATOM 1527 N N . GLY A 1 200 ? -2.763 -20.573 10.696 1.00 33.38 200 GLY A N 1
ATOM 1528 C CA . GLY A 1 200 ? -2.722 -21.676 9.750 1.00 33.38 200 GLY A CA 1
ATOM 1529 C C . GLY A 1 200 ? -1.298 -21.784 9.228 1.00 33.38 200 GLY A C 1
ATOM 1530 O O . GLY A 1 200 ? -0.849 -20.883 8.523 1.00 33.38 200 GLY A O 1
ATOM 1531 N N . ASP A 1 201 ? -0.606 -22.850 9.621 1.00 40.12 201 ASP A N 1
ATOM 1532 C CA . ASP A 1 201 ? 0.659 -23.277 9.034 1.00 40.12 201 ASP A CA 1
ATOM 1533 C C . ASP A 1 201 ? 0.512 -23.409 7.511 1.00 40.12 201 ASP A C 1
ATOM 1535 O O . ASP A 1 201 ? -0.237 -24.270 7.042 1.00 40.12 201 ASP A O 1
ATOM 1539 N N . VAL A 1 202 ? 1.237 -22.575 6.756 1.00 39.53 202 VAL A N 1
ATOM 1540 C CA . VAL A 1 202 ? 1.735 -22.873 5.401 1.00 39.53 202 VAL A CA 1
ATOM 1541 C C . VAL A 1 202 ? 3.053 -22.141 5.178 1.00 39.53 202 VAL A C 1
ATOM 1543 O O . VAL A 1 202 ? 3.083 -20.912 5.415 1.00 39.53 202 VAL A O 1
#

Foldseek 3Di:
DDDDDDDDDDPVQVVVCVVPVDGDPPPPPPPCLQVDADPVRFHAAPPPRDGHRQVQFDADPVRDTDNHGPLVVVQVVCCFQQVDGPVRQVVLCVVLVCAAPPPSHHQDDPDNFFDFDFDCVPDPDSRHHNNVGTPGTHHPVVNVVCVVQVVDVVSVVVVVCCVVCVVVVVVVVQCVDPVRV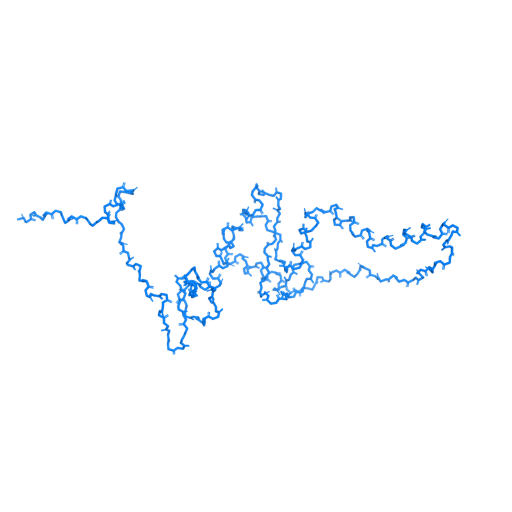PDDDPPDDPPPPDPDPPPDDD

Radius of gyration: 28.77 Å; Cα contacts (8 Å, |Δi|>4): 189; chains: 1; bounding box: 93×43×75 Å